Protein AF-A0A7V5V3K7-F1 (afdb_monomer_lite)

pLDDT: mean 80.62, std 18.33, range [33.09, 97.81]

Radius of gyration: 23.43 Å; chains: 1; bounding box: 55×54×65 Å

Sequence (245 aa):
MSNSDSSAPAIRGFQYDSGASGNLKNSVNLFRGDVNFNQKLISLTARPGKQELDINISILYQSNVHDQTQRWNRDAATGILGLGWSLPLESIGLDETGALSSATKSYYYTSNGSKNPLIRELGDNPFRFSMETTYTPVSGTAIGTEIQNQFALNGILIDENAIATAQGANTWKITDSKYLQLFTIKLSDSQLQVIDGGESYQLQNYQFWKILYYQEFERWLIVKESGVSYSFGGYNANTNKNKNG

Foldseek 3Di:
DDDPPPPDDDDDPPPPDPPDPPPQVVQADPVPRKGKDKAWDDWDDDDPPDLDDTDTWIKIFIRPQVVVVPDDCVRPNADPVGGRIDGQDWAKDWDPPDDPDPVPTWIWTGGPNDTWTKDWDPDFAAWQDKDAPVQPADAPFFSADVVQVVCVVSVHHADSRFGWHDPDVQKIWTQGLVVRFIWIWGDDPRITIIGGDAIWIATPVGFPWTWGQNPVFRKIWIQHPSRDIDIHGGDHPVPPPPPDD

Secondary structure (DSSP, 8-state):
-------PPP-------TT-TT-GGGGB-TTT--BEEEEEEEEEPPPTTS----EEEEEEEES--HHHHTS-TTTSPPPTT-TTEE----EEEEE-SS---TTT-EEEEEETTEEEEEEEP-SPPPEEEEE-GGGPPPTTSB-HHHHHHHHHHTT----TTPEEEEEETTEEEEEETTTTEEEEEEEETTEEEEEE-SEEEEETT--S-EEEEEGGGTEEEEE-TTS-EEEEE---TTTTTT---

Structure (mmCIF, N/CA/C/O backbone):
data_AF-A0A7V5V3K7-F1
#
_entry.id   AF-A0A7V5V3K7-F1
#
loop_
_atom_site.group_PDB
_atom_site.id
_atom_site.type_symbol
_atom_site.label_atom_id
_atom_site.label_alt_id
_atom_site.label_comp_id
_atom_site.label_asym_id
_atom_site.label_entity_id
_atom_site.label_seq_id
_atom_site.pdbx_PDB_ins_code
_atom_site.Cartn_x
_atom_site.Cartn_y
_atom_site.Cartn_z
_atom_site.occupancy
_atom_site.B_iso_or_equiv
_atom_site.auth_seq_id
_atom_site.auth_comp_id
_atom_site.auth_asym_id
_atom_site.auth_atom_id
_atom_site.pdbx_PDB_model_num
ATOM 1 N N . MET A 1 1 ? 11.898 35.435 -37.521 1.00 37.03 1 MET A N 1
ATOM 2 C CA . MET A 1 1 ? 12.697 34.334 -38.105 1.00 37.03 1 MET A CA 1
ATOM 3 C C . MET A 1 1 ? 12.471 33.104 -37.243 1.00 37.03 1 MET A C 1
ATOM 5 O O . MET A 1 1 ? 12.406 33.245 -36.031 1.00 37.03 1 MET A O 1
ATOM 9 N N . SER A 1 2 ? 12.166 31.978 -37.884 1.00 33.41 2 SER A N 1
ATOM 10 C CA . SER A 1 2 ? 11.446 30.817 -37.347 1.00 33.41 2 SER A CA 1
ATOM 11 C C . SER A 1 2 ? 12.187 30.050 -36.251 1.00 33.41 2 SER A C 1
ATOM 13 O O . SER A 1 2 ? 13.328 29.644 -36.452 1.00 33.41 2 SER A O 1
ATOM 15 N N . ASN A 1 3 ? 11.485 29.778 -35.150 1.00 33.09 3 ASN A N 1
ATOM 16 C CA . ASN A 1 3 ? 11.872 28.796 -34.144 1.00 33.09 3 ASN A CA 1
ATOM 17 C C . ASN A 1 3 ? 11.461 27.408 -34.665 1.00 33.09 3 ASN A C 1
ATOM 19 O O . ASN A 1 3 ? 10.272 27.137 -34.825 1.00 33.09 3 ASN A O 1
ATOM 23 N N . SER A 1 4 ? 12.423 26.563 -35.031 1.00 35.69 4 SER A N 1
ATOM 24 C CA . SER A 1 4 ? 12.154 25.181 -35.431 1.00 35.69 4 SER A CA 1
ATOM 25 C C . SER A 1 4 ? 12.113 24.301 -34.184 1.00 35.69 4 SER A C 1
ATOM 27 O O . SER A 1 4 ? 13.135 23.744 -33.781 1.00 35.69 4 SER A O 1
ATOM 29 N N . ASP A 1 5 ? 10.930 24.182 -33.580 1.00 38.69 5 ASP A N 1
ATOM 30 C CA . ASP A 1 5 ? 10.642 23.166 -32.567 1.00 38.69 5 ASP A CA 1
ATOM 31 C C . ASP A 1 5 ? 10.752 21.773 -33.202 1.00 38.69 5 ASP A C 1
ATOM 33 O O . ASP A 1 5 ? 9.807 21.225 -33.773 1.00 38.69 5 ASP A O 1
ATOM 37 N N . SER A 1 6 ? 11.942 21.183 -33.097 1.00 37.94 6 SER A N 1
ATOM 38 C CA . SER A 1 6 ? 12.195 19.764 -33.343 1.00 37.94 6 SER A CA 1
ATOM 39 C C . SER A 1 6 ? 11.569 18.944 -32.206 1.00 37.94 6 SER A C 1
ATOM 41 O O . SER A 1 6 ? 12.261 18.370 -31.361 1.00 37.94 6 SER A O 1
ATOM 43 N N . SER A 1 7 ? 10.238 18.887 -32.170 1.00 39.22 7 SER A N 1
ATOM 44 C CA . SER A 1 7 ? 9.521 17.929 -31.333 1.00 39.22 7 SER A CA 1
ATOM 45 C C . SER A 1 7 ? 9.693 16.536 -31.940 1.00 39.22 7 SER A C 1
ATOM 47 O O . SER A 1 7 ? 9.023 16.132 -32.889 1.00 39.22 7 SER A O 1
ATOM 49 N N . ALA A 1 8 ? 10.660 15.792 -31.404 1.00 41.72 8 ALA A N 1
ATOM 50 C CA . ALA A 1 8 ? 10.728 14.352 -31.594 1.00 41.72 8 ALA A CA 1
ATOM 51 C C . ALA A 1 8 ? 9.338 13.756 -31.291 1.00 41.72 8 ALA A C 1
ATOM 53 O O . ALA A 1 8 ? 8.818 14.007 -30.201 1.00 41.72 8 ALA A O 1
ATOM 54 N N . PRO A 1 9 ? 8.720 12.986 -32.206 1.00 37.00 9 PRO A N 1
ATOM 55 C CA . PRO A 1 9 ? 7.427 12.378 -31.932 1.00 37.00 9 PRO A CA 1
ATOM 56 C C . PRO A 1 9 ? 7.528 11.496 -30.685 1.00 37.00 9 PRO A C 1
ATOM 58 O O . PRO A 1 9 ? 8.428 10.660 -30.589 1.00 37.00 9 PRO A O 1
ATOM 61 N N . ALA A 1 10 ? 6.611 11.678 -29.734 1.00 47.78 10 ALA A N 1
ATOM 62 C CA . ALA A 1 10 ? 6.523 10.814 -28.564 1.00 47.78 10 ALA A CA 1
ATOM 63 C C . ALA A 1 10 ? 6.290 9.362 -29.012 1.00 47.78 10 ALA A C 1
ATOM 65 O O . ALA A 1 10 ? 5.390 9.091 -29.814 1.00 47.78 10 ALA A O 1
ATOM 66 N N . ILE A 1 11 ? 7.094 8.429 -28.495 1.00 46.53 11 ILE A N 1
ATOM 67 C CA . ILE A 1 11 ? 6.921 6.994 -28.739 1.00 46.53 11 ILE A CA 1
ATOM 68 C C . ILE A 1 11 ? 5.578 6.585 -28.121 1.00 46.53 11 ILE A C 1
ATOM 70 O O . ILE A 1 11 ? 5.433 6.520 -26.903 1.00 46.53 11 ILE A O 1
ATOM 74 N N . ARG A 1 12 ? 4.564 6.353 -28.961 1.00 41.50 12 ARG A N 1
ATOM 75 C CA . ARG A 1 12 ? 3.235 5.920 -28.513 1.00 41.50 12 ARG A CA 1
ATOM 76 C C . ARG A 1 12 ? 3.275 4.423 -28.206 1.00 41.50 12 ARG A C 1
ATOM 78 O O . ARG A 1 12 ? 3.300 3.607 -29.117 1.00 41.50 12 ARG A O 1
ATOM 85 N N . GLY A 1 13 ? 3.237 4.063 -26.925 1.00 40.72 13 GLY A N 1
ATOM 86 C CA . GLY A 1 13 ? 3.275 2.673 -26.445 1.00 40.72 13 GLY A CA 1
ATOM 87 C C . GLY A 1 13 ? 2.019 1.821 -26.707 1.00 40.72 13 GLY A C 1
ATOM 88 O O . GLY A 1 13 ? 1.910 0.747 -26.130 1.00 40.72 13 GLY A O 1
ATOM 89 N N . PHE A 1 14 ? 1.071 2.261 -27.543 1.00 40.12 14 PHE A N 1
ATOM 90 C CA . PHE A 1 14 ? -0.259 1.640 -27.690 1.00 40.12 14 PHE A CA 1
ATOM 91 C C . PHE A 1 14 ? -0.452 0.766 -28.943 1.00 40.12 14 PHE A C 1
ATOM 93 O O . PHE A 1 14 ? -1.584 0.469 -29.305 1.00 40.12 14 PHE A O 1
ATOM 100 N N . GLN A 1 15 ? 0.617 0.315 -29.604 1.00 41.12 15 GLN A N 1
ATOM 101 C CA . GLN A 1 15 ? 0.501 -0.572 -30.775 1.00 41.12 15 GLN A CA 1
ATOM 102 C C . GLN A 1 15 ? 1.015 -1.999 -30.522 1.00 41.12 15 GLN A C 1
ATOM 104 O O . GLN A 1 15 ? 1.426 -2.694 -31.448 1.00 41.12 15 GLN A O 1
ATOM 109 N N . TYR A 1 16 ? 0.997 -2.450 -29.267 1.00 49.28 16 TYR A N 1
ATOM 110 C CA . TYR A 1 16 ? 1.355 -3.821 -28.905 1.00 49.28 16 TYR A CA 1
ATOM 111 C C . TYR A 1 16 ? 0.084 -4.665 -28.795 1.00 49.28 16 TYR A C 1
ATOM 113 O O . TYR A 1 16 ? -0.410 -4.939 -27.704 1.00 49.28 16 TYR A O 1
ATOM 121 N N . ASP A 1 17 ? -0.474 -5.030 -29.949 1.00 39.44 17 ASP A N 1
ATOM 122 C CA . ASP A 1 17 ? -1.528 -6.037 -30.019 1.00 39.44 17 ASP A CA 1
ATOM 123 C C . ASP A 1 17 ? -0.977 -7.389 -29.533 1.00 39.44 17 ASP A C 1
ATOM 125 O O . ASP A 1 17 ? 0.072 -7.868 -29.976 1.00 39.44 17 ASP A O 1
ATOM 129 N N . SER A 1 18 ? -1.703 -7.987 -28.593 1.00 43.91 18 SER A N 1
ATOM 130 C CA . SER A 1 18 ? -1.401 -9.227 -27.870 1.00 43.91 18 SER A CA 1
ATOM 131 C C . SER A 1 18 ? -1.241 -10.485 -28.744 1.00 43.91 18 SER A C 1
ATOM 133 O O . SER A 1 18 ? -0.904 -11.545 -28.218 1.00 43.91 18 SER A O 1
ATOM 135 N N . GLY A 1 19 ? -1.443 -10.381 -30.063 1.00 43.91 19 GLY A N 1
ATOM 136 C CA . GLY A 1 19 ? -1.327 -11.484 -31.024 1.00 43.91 19 GLY A CA 1
ATOM 137 C C . GLY A 1 19 ? -0.009 -11.580 -31.807 1.00 43.91 19 GLY A C 1
ATOM 138 O O . GLY A 1 19 ? 0.176 -12.534 -32.558 1.00 43.91 19 GLY A O 1
ATOM 139 N N . ALA A 1 20 ? 0.923 -10.630 -31.679 1.00 43.91 20 ALA A N 1
ATOM 140 C CA . ALA A 1 20 ? 2.092 -10.558 -32.565 1.00 43.91 20 ALA A CA 1
ATOM 141 C C . ALA A 1 20 ? 3.352 -11.240 -31.998 1.00 43.91 20 ALA A C 1
ATOM 143 O O . ALA A 1 20 ? 4.395 -10.606 -31.824 1.00 43.91 20 ALA A O 1
ATOM 144 N N . SER A 1 21 ? 3.306 -12.554 -31.766 1.00 42.91 21 SER A N 1
ATOM 145 C CA . SER A 1 21 ? 4.540 -13.343 -31.674 1.00 42.91 21 SER A CA 1
ATOM 146 C C . SER A 1 21 ? 5.223 -13.361 -33.052 1.00 42.91 21 SER A C 1
ATOM 148 O O . SER A 1 21 ? 4.877 -14.182 -33.898 1.00 42.91 21 SER A O 1
ATOM 150 N N . GLY A 1 22 ? 6.160 -12.437 -33.312 1.00 48.34 22 GLY A N 1
ATOM 151 C CA . GLY A 1 22 ? 7.097 -12.576 -34.439 1.00 48.34 22 GLY A CA 1
ATOM 152 C C . GLY A 1 22 ? 7.411 -11.361 -35.320 1.00 48.34 22 G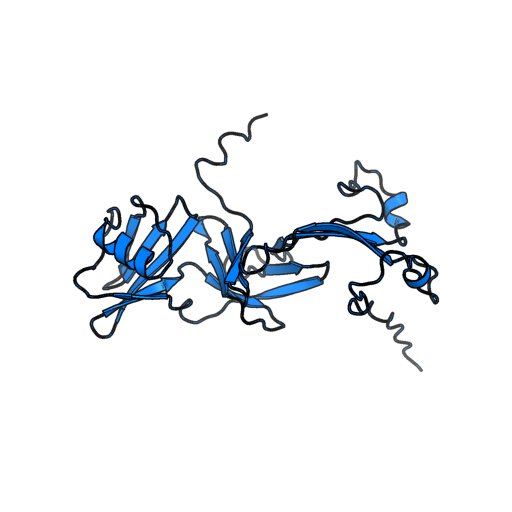LY A C 1
ATOM 153 O O . GLY A 1 22 ? 8.162 -11.527 -36.276 1.00 48.34 22 GLY A O 1
ATOM 154 N N . ASN A 1 23 ? 6.925 -10.146 -35.049 1.00 57.41 23 ASN A N 1
ATOM 155 C CA . ASN A 1 23 ? 7.198 -9.003 -35.941 1.00 57.41 23 ASN A CA 1
ATOM 156 C C . ASN A 1 23 ? 8.285 -8.043 -35.427 1.00 57.41 23 ASN A C 1
ATOM 158 O O . ASN A 1 23 ? 8.028 -6.860 -35.228 1.00 57.41 23 ASN A O 1
ATOM 162 N N . LEU A 1 24 ? 9.536 -8.523 -35.330 1.00 61.31 24 LEU A N 1
ATOM 163 C CA . LEU A 1 24 ? 10.727 -7.667 -35.142 1.00 61.31 24 LEU A CA 1
ATOM 164 C C . LEU A 1 24 ? 10.809 -6.548 -36.202 1.00 61.31 24 LEU A C 1
ATOM 166 O O . LEU A 1 24 ? 11.297 -5.456 -35.929 1.00 61.31 24 LEU A O 1
ATOM 170 N N . LYS A 1 25 ? 10.271 -6.792 -37.405 1.00 59.91 25 LYS A N 1
ATOM 171 C CA . LYS A 1 25 ? 10.184 -5.799 -38.487 1.00 59.91 25 LYS A CA 1
ATOM 172 C C . LYS A 1 25 ? 9.378 -4.551 -38.101 1.00 59.91 25 LYS A C 1
ATOM 174 O O . LYS A 1 25 ? 9.689 -3.472 -38.590 1.00 59.91 25 LYS A O 1
ATOM 179 N N . ASN A 1 26 ? 8.396 -4.681 -37.207 1.00 65.06 26 ASN A N 1
ATOM 180 C CA . ASN A 1 26 ? 7.570 -3.562 -36.739 1.00 65.06 26 ASN A CA 1
ATOM 181 C C . ASN A 1 26 ? 8.201 -2.822 -35.548 1.00 65.06 26 ASN A C 1
ATOM 183 O O . ASN A 1 26 ? 7.703 -1.780 -35.135 1.00 65.06 26 ASN A O 1
ATOM 187 N N . SER A 1 27 ? 9.295 -3.350 -34.998 1.00 67.38 27 SER A N 1
ATOM 188 C CA . SER A 1 27 ? 10.029 -2.763 -33.875 1.00 67.38 27 SER A CA 1
ATOM 189 C C . SER A 1 27 ? 11.064 -1.729 -34.309 1.00 67.38 27 SER A C 1
ATOM 191 O O . SER A 1 27 ? 11.753 -1.175 -33.459 1.00 67.38 27 SER A O 1
ATOM 193 N N . VAL A 1 28 ? 11.197 -1.460 -35.610 1.00 71.31 28 VAL A N 1
ATOM 194 C CA . VAL A 1 28 ? 12.159 -0.495 -36.149 1.00 71.31 28 VAL A CA 1
ATOM 195 C C . VAL A 1 28 ? 11.473 0.841 -36.409 1.00 71.31 28 VAL A C 1
ATOM 197 O O . VAL A 1 28 ? 10.499 0.930 -37.156 1.00 71.31 28 VAL A O 1
ATOM 200 N N . ASN A 1 29 ? 12.013 1.909 -35.832 1.00 73.50 29 ASN A N 1
ATOM 201 C CA . ASN A 1 29 ? 11.633 3.266 -36.183 1.00 73.50 29 ASN A CA 1
ATOM 202 C C . ASN A 1 29 ? 12.220 3.615 -37.560 1.00 73.50 29 ASN A C 1
ATOM 204 O O . ASN A 1 29 ? 13.424 3.816 -37.693 1.00 73.50 29 ASN A O 1
ATOM 208 N N . LEU A 1 30 ? 11.366 3.739 -38.577 1.00 74.88 30 LEU A N 1
ATOM 209 C CA . LEU A 1 30 ? 11.788 3.992 -39.961 1.00 74.88 30 LEU A CA 1
ATOM 210 C C . LEU A 1 30 ? 12.419 5.376 -40.192 1.00 74.88 30 LEU A C 1
ATOM 212 O O . LEU A 1 30 ? 13.052 5.586 -41.222 1.00 74.88 30 LEU A O 1
ATOM 216 N N . PHE A 1 31 ? 12.275 6.312 -39.252 1.00 74.81 31 PHE A N 1
ATOM 217 C CA . PHE A 1 31 ? 12.871 7.648 -39.352 1.00 74.81 31 PHE A CA 1
ATOM 218 C C . PHE A 1 31 ? 14.254 7.735 -38.709 1.00 74.81 31 PHE A C 1
ATOM 220 O O . PHE A 1 31 ? 15.067 8.556 -39.121 1.00 74.81 31 PHE A O 1
ATOM 227 N N . ARG A 1 32 ? 14.512 6.926 -37.676 1.00 75.25 32 ARG A N 1
ATOM 228 C CA . ARG A 1 32 ? 15.759 6.981 -36.891 1.00 75.25 32 ARG A CA 1
ATOM 229 C C . ARG A 1 32 ? 16.629 5.739 -37.034 1.00 75.25 32 ARG A C 1
ATOM 231 O O . ARG A 1 32 ? 17.779 5.764 -36.627 1.00 75.25 32 ARG A O 1
ATOM 238 N N . GLY A 1 33 ? 16.092 4.660 -37.600 1.00 78.31 33 GLY A N 1
ATOM 239 C CA . GLY A 1 33 ? 16.760 3.360 -37.667 1.00 78.31 33 GLY A CA 1
ATOM 240 C C . GLY A 1 33 ? 16.835 2.631 -36.321 1.00 78.31 33 GLY A C 1
ATOM 241 O O . GLY A 1 33 ? 17.366 1.526 -36.268 1.00 78.31 33 GLY A O 1
ATOM 242 N N . ASP A 1 34 ? 16.292 3.212 -35.247 1.00 83.19 34 ASP A N 1
ATOM 243 C CA . ASP A 1 34 ? 16.355 2.633 -33.908 1.00 83.19 34 ASP A CA 1
ATOM 244 C C . ASP A 1 34 ? 15.347 1.495 -33.721 1.00 83.19 34 ASP A C 1
ATOM 246 O O . ASP A 1 34 ? 14.176 1.609 -34.092 1.00 83.19 34 ASP A O 1
ATOM 250 N N . VAL A 1 35 ? 15.779 0.421 -33.064 1.00 82.50 35 VAL A N 1
ATOM 251 C CA . VAL A 1 35 ? 14.948 -0.714 -32.662 1.00 82.50 35 VAL A CA 1
ATOM 252 C C . VAL A 1 35 ? 14.415 -0.493 -31.246 1.00 82.50 35 VAL A C 1
ATOM 254 O O . VAL A 1 35 ? 15.181 -0.248 -30.317 1.00 82.50 35 VAL A O 1
ATOM 257 N N . ASN A 1 36 ? 13.101 -0.634 -31.077 1.00 82.25 36 ASN A N 1
ATOM 258 C CA . ASN A 1 36 ? 12.406 -0.695 -29.794 1.00 82.25 36 ASN A CA 1
ATOM 259 C C . ASN A 1 36 ? 11.581 -1.985 -29.751 1.00 82.25 36 ASN A C 1
ATOM 261 O O . ASN A 1 36 ? 10.587 -2.115 -30.468 1.00 82.25 36 ASN A O 1
ATOM 265 N N . PHE A 1 37 ? 11.999 -2.950 -28.937 1.00 81.94 37 PHE A N 1
ATOM 266 C CA . PHE A 1 37 ? 11.429 -4.295 -28.943 1.00 81.94 37 PHE A CA 1
ATOM 267 C C . PHE A 1 37 ? 11.020 -4.735 -27.540 1.00 81.94 37 PHE A C 1
ATOM 269 O O . PHE A 1 37 ? 11.833 -4.740 -26.624 1.00 81.94 37 PHE A O 1
ATOM 276 N N . ASN A 1 38 ? 9.756 -5.120 -27.373 1.00 81.69 38 ASN A N 1
ATOM 277 C CA . ASN A 1 38 ? 9.239 -5.662 -26.122 1.00 81.69 38 ASN A CA 1
ATOM 278 C C . ASN A 1 38 ? 9.146 -7.190 -26.229 1.00 81.69 38 ASN A C 1
ATOM 280 O O . ASN A 1 38 ? 8.408 -7.709 -27.067 1.00 81.69 38 ASN A O 1
ATOM 284 N N . GLN A 1 39 ? 9.878 -7.901 -25.375 1.00 83.06 39 GLN A N 1
ATOM 285 C CA . GLN A 1 39 ? 9.842 -9.354 -25.276 1.00 83.06 39 GLN A CA 1
ATOM 286 C C . GLN A 1 39 ? 9.099 -9.762 -24.007 1.00 83.06 39 GLN A C 1
ATOM 288 O O . GLN A 1 39 ? 9.596 -9.591 -22.893 1.00 83.06 39 GLN A O 1
ATOM 293 N N . LYS A 1 40 ? 7.934 -10.390 -24.171 1.00 80.25 40 LYS A N 1
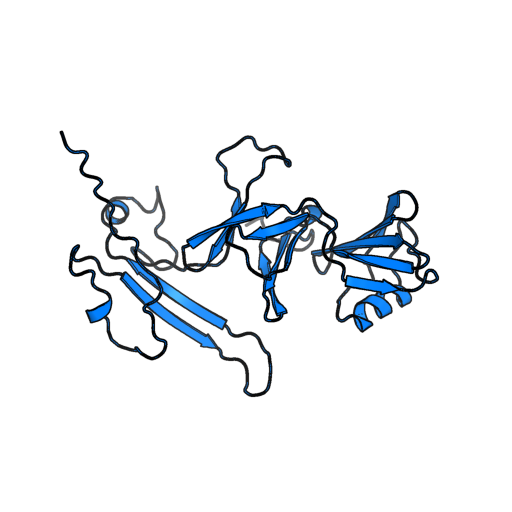ATOM 294 C CA . LYS A 1 40 ? 7.247 -11.059 -23.064 1.00 80.25 40 LYS A CA 1
ATOM 295 C C . LYS A 1 40 ? 8.061 -12.282 -22.637 1.00 80.25 40 LYS A C 1
ATOM 297 O O . LYS A 1 40 ? 8.375 -13.128 -23.474 1.00 80.25 40 LYS A O 1
ATOM 302 N N . LEU A 1 41 ? 8.414 -12.366 -21.358 1.00 82.44 41 LEU A N 1
ATOM 303 C CA . LEU A 1 41 ? 9.122 -13.510 -20.781 1.00 82.44 41 LEU A CA 1
ATOM 304 C C . LEU A 1 41 ? 8.146 -14.533 -20.210 1.00 82.44 41 LEU A C 1
ATOM 306 O O . LEU A 1 41 ? 8.268 -15.723 -20.476 1.00 82.44 41 LEU A O 1
ATOM 310 N N . ILE A 1 42 ? 7.177 -14.064 -19.423 1.00 80.81 42 ILE A N 1
ATOM 311 C CA . ILE A 1 42 ? 6.210 -14.918 -18.733 1.00 80.81 42 ILE A CA 1
ATOM 312 C C . ILE A 1 42 ? 4.818 -14.297 -18.834 1.00 80.81 42 ILE A C 1
ATOM 314 O O . ILE A 1 42 ? 4.639 -13.089 -18.670 1.00 80.81 42 ILE A O 1
ATOM 318 N N . SER A 1 43 ? 3.837 -15.162 -19.093 1.00 75.31 43 SER A N 1
ATOM 319 C CA . SER A 1 43 ? 2.407 -14.888 -18.989 1.00 75.31 43 SER A CA 1
ATOM 320 C C . SER A 1 43 ? 1.786 -15.990 -18.150 1.00 75.31 43 SER A C 1
ATOM 322 O O . SER A 1 43 ? 1.620 -17.106 -18.638 1.00 75.31 43 SER A O 1
ATOM 324 N N . LEU A 1 44 ? 1.455 -15.698 -16.900 1.00 75.12 44 LEU A N 1
ATOM 325 C CA . LEU A 1 44 ? 0.644 -16.595 -16.088 1.00 75.12 44 LEU A CA 1
ATOM 326 C C . LEU A 1 44 ? -0.740 -15.978 -16.008 1.00 75.12 44 LEU A C 1
ATOM 328 O O . LEU A 1 44 ? -0.931 -14.977 -15.323 1.00 75.12 44 LEU A O 1
ATOM 332 N N . THR A 1 45 ? -1.663 -16.548 -16.774 1.00 67.00 45 THR A N 1
ATOM 333 C CA . THR A 1 45 ? -3.073 -16.173 -16.719 1.00 67.00 45 THR A CA 1
ATOM 334 C C . THR A 1 45 ? -3.732 -16.910 -15.561 1.00 67.00 45 THR A C 1
ATOM 336 O O . THR A 1 45 ? -3.462 -18.096 -15.338 1.00 67.00 45 THR A O 1
ATOM 339 N N . ALA A 1 46 ? -4.595 -16.208 -14.837 1.00 64.94 46 ALA A N 1
ATOM 340 C CA . ALA A 1 46 ? -5.450 -16.762 -13.807 1.00 64.94 46 ALA A CA 1
ATOM 341 C C . ALA A 1 46 ? -6.196 -18.004 -14.316 1.00 64.94 46 ALA A C 1
ATOM 343 O O . ALA A 1 46 ? -6.552 -18.121 -15.496 1.00 64.94 46 ALA A O 1
ATOM 344 N N . ARG A 1 47 ? -6.456 -18.957 -13.414 1.00 67.00 47 ARG A N 1
ATOM 345 C CA . ARG A 1 47 ? -7.245 -20.138 -13.775 1.00 67.00 47 ARG A CA 1
ATOM 346 C C . ARG A 1 47 ? -8.649 -19.715 -14.229 1.00 67.00 47 ARG A C 1
ATOM 348 O O . ARG A 1 47 ? -9.277 -18.910 -13.540 1.00 67.00 47 ARG A O 1
ATOM 355 N N . PRO A 1 48 ? -9.179 -20.284 -15.330 1.00 56.53 48 PRO A N 1
ATOM 356 C CA . PRO A 1 48 ? -10.527 -19.976 -15.794 1.00 56.53 48 PRO A CA 1
ATOM 357 C C . PRO A 1 48 ? -11.557 -20.127 -14.667 1.00 56.53 48 PRO A C 1
ATOM 359 O O . PRO A 1 48 ? -11.585 -21.146 -13.977 1.00 56.53 48 PRO A O 1
ATOM 362 N N . GLY A 1 49 ? -12.388 -19.101 -14.471 1.00 57.72 49 GLY A N 1
ATOM 363 C CA . GLY A 1 49 ? -13.411 -19.069 -13.419 1.00 57.72 49 GLY A CA 1
ATOM 364 C C . GLY A 1 49 ? -12.933 -18.574 -12.049 1.00 57.72 49 GLY A C 1
ATOM 365 O O . GLY A 1 49 ? -13.737 -18.539 -11.120 1.00 57.72 49 GLY A O 1
ATOM 366 N N . LYS A 1 50 ? -11.667 -18.162 -11.905 1.00 54.19 50 LYS A N 1
ATOM 367 C CA . LYS A 1 50 ? -11.161 -17.513 -10.691 1.00 54.19 50 LYS A CA 1
ATOM 368 C C . LYS A 1 50 ? -10.569 -16.142 -11.013 1.00 54.19 50 LYS A C 1
ATOM 370 O O . LYS A 1 50 ? -9.745 -16.019 -11.912 1.00 54.19 50 LYS A O 1
ATOM 375 N N . GLN A 1 51 ? -10.964 -15.123 -10.251 1.00 52.62 51 GLN A N 1
ATOM 376 C CA . GLN A 1 51 ? -10.338 -13.795 -10.265 1.00 52.62 51 GLN A CA 1
ATOM 377 C C . GLN A 1 51 ? -9.001 -13.860 -9.496 1.00 52.62 51 GLN A C 1
ATOM 379 O O . GLN A 1 51 ? -8.877 -13.341 -8.391 1.00 52.62 51 GLN A O 1
ATOM 384 N N . GLU A 1 52 ? -8.034 -14.615 -10.026 1.00 60.88 52 GLU A N 1
ATOM 385 C CA . GLU A 1 52 ? -6.673 -14.747 -9.477 1.00 60.88 52 GLU A CA 1
ATOM 386 C C . GLU A 1 52 ? -5.712 -13.721 -10.126 1.00 60.88 52 GLU A C 1
ATOM 388 O O . GLU A 1 52 ? -6.084 -12.972 -11.028 1.00 60.88 52 GLU A O 1
ATOM 393 N N . LEU A 1 53 ? -4.471 -13.657 -9.633 1.00 62.41 53 LEU A N 1
ATOM 394 C CA . LEU A 1 53 ? -3.444 -12.722 -10.099 1.00 62.41 53 LEU A CA 1
ATOM 395 C C . LEU A 1 53 ? -2.904 -13.111 -11.486 1.00 62.41 53 LEU A C 1
ATOM 397 O O . LEU A 1 53 ? -2.241 -14.140 -11.623 1.00 62.41 53 LEU A O 1
ATOM 401 N N . ASP A 1 54 ? -3.094 -12.236 -12.474 1.00 67.25 54 ASP A N 1
ATOM 402 C CA . ASP A 1 54 ? -2.389 -12.308 -13.754 1.00 67.25 54 ASP A CA 1
ATOM 403 C C . ASP A 1 54 ? -0.964 -11.755 -13.607 1.00 67.25 54 ASP A C 1
ATOM 405 O O . ASP A 1 54 ? -0.763 -10.582 -13.276 1.00 67.25 54 ASP A O 1
ATOM 409 N N . ILE A 1 55 ? 0.044 -12.583 -13.889 1.00 69.44 55 ILE A N 1
ATOM 410 C CA . ILE A 1 55 ? 1.453 -12.169 -13.858 1.00 69.44 55 ILE A CA 1
ATOM 411 C C . ILE A 1 55 ? 1.965 -12.037 -15.288 1.00 69.44 55 ILE A C 1
ATOM 413 O O . ILE A 1 55 ? 2.020 -13.011 -16.042 1.00 69.44 55 ILE A O 1
ATOM 417 N N . ASN A 1 56 ? 2.402 -10.829 -15.642 1.00 73.06 56 ASN A N 1
ATOM 418 C CA . ASN A 1 56 ? 3.039 -10.537 -16.919 1.00 73.06 56 ASN A CA 1
ATOM 419 C C . ASN A 1 56 ? 4.423 -9.942 -16.668 1.00 73.06 56 ASN A C 1
ATOM 421 O O . ASN A 1 56 ? 4.542 -8.847 -16.125 1.00 73.06 56 ASN A O 1
ATOM 425 N N . ILE A 1 57 ? 5.467 -10.656 -17.085 1.00 77.62 57 ILE A N 1
ATOM 426 C CA . ILE A 1 57 ? 6.845 -10.161 -17.042 1.00 77.62 57 ILE A CA 1
ATOM 427 C C . ILE A 1 57 ? 7.303 -9.979 -18.478 1.00 77.62 57 ILE A C 1
ATOM 429 O O . ILE A 1 57 ? 7.250 -10.922 -19.269 1.00 77.62 57 ILE A O 1
ATOM 433 N N . SER A 1 58 ? 7.761 -8.776 -18.805 1.00 82.31 58 SER A N 1
ATOM 434 C CA . SER A 1 58 ? 8.306 -8.452 -20.120 1.00 82.31 58 SER A CA 1
ATOM 435 C C . SER A 1 58 ? 9.567 -7.614 -19.975 1.00 82.31 58 SER A C 1
ATOM 437 O O . SER A 1 58 ? 9.752 -6.937 -18.965 1.00 82.31 58 SER A O 1
ATOM 439 N N . ILE A 1 59 ? 10.430 -7.675 -20.978 1.00 85.56 59 ILE A N 1
ATOM 440 C CA . ILE A 1 59 ? 11.681 -6.926 -21.045 1.00 85.56 59 ILE A CA 1
ATOM 441 C C . ILE A 1 59 ? 11.671 -6.053 -22.290 1.00 85.56 59 ILE A C 1
ATOM 443 O O . ILE A 1 59 ? 11.130 -6.438 -23.324 1.00 85.56 59 ILE A O 1
ATOM 447 N N . LEU A 1 60 ? 12.265 -4.872 -22.191 1.00 84.94 60 LEU A N 1
ATOM 448 C CA . LEU A 1 60 ? 12.292 -3.893 -23.267 1.00 84.94 60 LEU A CA 1
ATOM 449 C C . LEU A 1 60 ? 13.725 -3.701 -23.755 1.00 84.94 60 LEU A C 1
ATOM 451 O O . LEU A 1 60 ? 14.595 -3.324 -22.972 1.00 84.94 60 LEU A O 1
ATOM 455 N N . TYR A 1 61 ? 13.940 -3.925 -25.046 1.00 87.19 61 TYR A N 1
ATOM 456 C CA . TYR A 1 61 ? 15.158 -3.581 -25.762 1.00 87.19 61 TYR A CA 1
ATOM 457 C C . TYR A 1 61 ? 15.027 -2.223 -26.449 1.00 87.19 61 TYR A C 1
ATOM 459 O O . TYR A 1 61 ? 14.025 -1.954 -27.118 1.00 87.19 61 TYR A O 1
ATOM 467 N N . GLN A 1 62 ? 16.069 -1.406 -26.338 1.00 87.00 62 GLN A N 1
ATOM 468 C CA . GLN A 1 62 ? 16.256 -0.170 -27.090 1.00 87.00 62 GLN A CA 1
ATOM 469 C C . GLN A 1 62 ? 17.650 -0.191 -27.719 1.00 87.00 62 GLN A C 1
ATOM 471 O O . GLN A 1 62 ? 18.625 -0.492 -27.034 1.00 87.00 62 GLN A O 1
ATOM 476 N N . SER A 1 63 ? 17.766 0.125 -29.011 1.00 87.12 63 SER A N 1
ATOM 477 C CA . SER A 1 63 ? 19.065 0.117 -29.707 1.00 87.12 63 SER A CA 1
ATOM 478 C C . SER A 1 63 ? 19.874 1.400 -29.533 1.00 87.12 63 SER A C 1
ATOM 480 O O . SER A 1 63 ? 21.067 1.405 -29.829 1.00 87.12 63 SER A O 1
ATOM 482 N N . ASN A 1 64 ? 19.254 2.493 -29.081 1.00 86.38 64 ASN A N 1
ATOM 483 C CA . ASN A 1 64 ? 19.942 3.767 -28.883 1.00 86.38 64 ASN A CA 1
ATOM 484 C C . ASN A 1 64 ? 20.749 3.752 -27.571 1.00 86.38 64 ASN A C 1
ATOM 486 O O . ASN A 1 64 ? 20.383 4.371 -26.575 1.00 86.38 64 ASN A O 1
ATOM 490 N N . VAL A 1 65 ? 21.829 2.971 -27.574 1.00 85.88 65 VAL A N 1
ATOM 491 C CA . VAL A 1 65 ? 22.655 2.652 -26.397 1.00 85.88 65 VAL A CA 1
ATOM 492 C C . VAL A 1 65 ? 24.085 3.153 -26.543 1.00 85.88 65 VAL A C 1
ATOM 494 O O . VAL A 1 65 ? 24.955 2.741 -25.783 1.00 85.88 65 VAL A O 1
ATOM 497 N N . HIS A 1 66 ? 24.355 4.024 -27.519 1.00 86.19 66 HIS A N 1
ATOM 498 C CA . HIS A 1 66 ? 25.706 4.493 -27.827 1.00 86.19 66 HIS A CA 1
ATOM 499 C C . HIS A 1 66 ? 26.432 5.016 -26.579 1.00 86.19 66 HIS A C 1
ATOM 501 O O . HIS A 1 66 ? 27.503 4.521 -26.234 1.00 86.19 66 HIS A O 1
ATOM 507 N N . ASP A 1 67 ? 25.794 5.906 -25.822 1.00 83.38 67 ASP A N 1
ATOM 508 C CA . ASP A 1 67 ? 26.371 6.453 -24.590 1.00 83.38 67 ASP A CA 1
ATOM 509 C C . ASP A 1 67 ? 26.615 5.376 -23.525 1.00 83.38 67 ASP A C 1
ATOM 511 O O . ASP A 1 67 ? 27.567 5.459 -22.753 1.00 83.38 67 ASP A O 1
ATOM 515 N N . GLN A 1 68 ? 25.767 4.346 -23.480 1.00 83.44 68 GLN A N 1
ATOM 516 C CA . GLN A 1 68 ? 25.920 3.229 -22.550 1.00 83.44 68 GLN A CA 1
ATOM 517 C C . GLN A 1 68 ? 27.075 2.305 -22.960 1.00 83.44 68 GLN A C 1
ATOM 519 O O . GLN A 1 68 ? 27.755 1.783 -22.084 1.00 83.44 68 GLN A O 1
ATOM 524 N N . THR A 1 69 ? 27.349 2.142 -24.262 1.00 85.00 69 THR A N 1
ATOM 525 C CA . THR A 1 69 ? 28.491 1.336 -24.747 1.00 85.00 69 THR A CA 1
ATOM 526 C C . THR A 1 69 ? 29.843 1.927 -24.358 1.00 85.00 69 THR A C 1
ATOM 528 O O . THR A 1 69 ? 30.820 1.193 -24.237 1.00 85.00 69 THR A O 1
ATOM 531 N N . GLN A 1 70 ? 29.907 3.247 -24.164 1.00 88.25 70 GLN A N 1
ATOM 532 C CA . GLN A 1 70 ? 31.139 3.958 -23.823 1.00 88.25 70 GLN A CA 1
ATOM 533 C C . GLN A 1 70 ? 31.354 4.108 -22.312 1.00 88.25 70 GLN A C 1
ATOM 535 O O . GLN A 1 70 ? 32.414 4.568 -21.883 1.00 88.25 70 GLN A O 1
ATOM 540 N N . ARG A 1 71 ? 30.373 3.721 -21.487 1.00 84.31 71 ARG A N 1
ATOM 541 C CA . ARG A 1 71 ? 30.478 3.774 -20.026 1.00 84.31 71 ARG A CA 1
ATOM 542 C C . ARG A 1 71 ? 30.968 2.444 -19.479 1.00 84.31 71 ARG A C 1
ATOM 544 O O . ARG A 1 71 ? 30.480 1.378 -19.841 1.00 84.31 71 ARG A O 1
ATOM 551 N N . TRP A 1 72 ? 31.928 2.513 -18.566 1.00 84.94 72 TRP A N 1
ATOM 552 C CA . TRP A 1 72 ? 32.385 1.333 -17.848 1.00 84.94 72 TRP A CA 1
ATOM 553 C C . TRP A 1 72 ? 31.317 0.903 -16.845 1.00 84.94 72 TRP A C 1
ATOM 555 O O . TRP A 1 72 ? 30.783 1.736 -16.115 1.00 84.94 72 TRP A O 1
ATOM 565 N N . ASN A 1 73 ? 31.092 -0.408 -16.717 1.00 80.12 73 ASN A N 1
ATOM 566 C CA . ASN A 1 73 ? 30.188 -0.961 -15.699 1.00 80.12 73 ASN A CA 1
ATOM 567 C C . ASN A 1 73 ? 30.559 -0.540 -14.269 1.00 80.12 73 ASN A C 1
ATOM 569 O O . ASN A 1 73 ? 29.699 -0.524 -13.394 1.00 80.12 73 ASN A O 1
ATOM 573 N N . ARG A 1 74 ? 31.833 -0.196 -14.038 1.00 85.12 74 ARG A N 1
ATOM 574 C CA . ARG A 1 74 ? 32.314 0.360 -12.770 1.00 85.12 74 ARG A CA 1
ATOM 575 C C . ARG A 1 74 ? 31.679 1.715 -12.446 1.00 85.12 74 ARG A C 1
ATOM 577 O O . ARG A 1 74 ? 31.414 1.978 -11.281 1.00 85.12 74 ARG A O 1
ATOM 584 N N . ASP A 1 75 ? 31.453 2.544 -13.459 1.00 84.69 75 ASP A N 1
ATOM 585 C CA . ASP A 1 75 ? 30.977 3.919 -13.294 1.00 84.69 75 ASP A CA 1
ATOM 586 C C . ASP A 1 75 ? 29.446 3.989 -13.437 1.00 84.69 75 ASP A C 1
ATOM 588 O O . ASP A 1 75 ? 28.786 4.771 -12.757 1.00 84.69 75 ASP A O 1
ATOM 592 N N . ALA A 1 76 ? 28.867 3.136 -14.290 1.00 77.94 76 ALA A N 1
ATOM 593 C CA . ALA A 1 76 ? 27.428 2.915 -14.392 1.00 77.94 76 ALA A CA 1
ATOM 594 C C . ALA A 1 76 ? 27.155 1.490 -14.894 1.00 77.94 76 ALA A C 1
ATOM 596 O O . ALA A 1 76 ? 27.307 1.206 -16.081 1.00 77.94 76 ALA A O 1
ATOM 597 N N . ALA A 1 77 ? 26.755 0.587 -13.998 1.00 76.38 77 ALA A N 1
ATOM 598 C CA . ALA A 1 77 ? 26.466 -0.796 -14.364 1.00 76.38 77 ALA A CA 1
ATOM 599 C C . ALA A 1 77 ? 25.316 -0.878 -15.382 1.00 76.38 77 ALA A C 1
ATOM 601 O O . ALA A 1 77 ? 24.250 -0.289 -15.182 1.00 76.38 77 ALA A O 1
ATOM 602 N N . THR A 1 78 ? 25.499 -1.655 -16.454 1.00 75.44 78 THR A N 1
ATOM 603 C CA . THR A 1 78 ? 24.374 -2.096 -17.288 1.00 75.44 78 THR A CA 1
ATOM 604 C C . THR A 1 78 ? 23.415 -2.932 -16.440 1.00 75.44 78 THR A C 1
ATOM 606 O O . THR A 1 78 ? 23.867 -3.709 -15.598 1.00 75.44 78 THR A O 1
ATOM 609 N N . GLY A 1 79 ? 22.103 -2.781 -16.642 1.00 76.50 79 GLY A N 1
ATOM 610 C CA . GLY A 1 79 ? 21.092 -3.488 -15.849 1.00 76.50 79 GLY A CA 1
ATOM 611 C C . GLY A 1 79 ? 21.232 -5.016 -15.893 1.00 76.50 79 GLY A C 1
ATOM 612 O O . GLY A 1 79 ? 21.984 -5.568 -16.692 1.00 76.50 79 GLY A O 1
ATOM 613 N N . ILE A 1 80 ? 20.453 -5.718 -15.065 1.00 81.50 80 ILE A N 1
ATOM 614 C CA . ILE A 1 80 ? 20.524 -7.187 -14.896 1.00 81.50 80 ILE A CA 1
ATOM 615 C C . ILE A 1 80 ? 20.343 -8.007 -16.188 1.00 81.50 80 ILE A C 1
ATOM 617 O O . ILE A 1 80 ? 20.687 -9.183 -16.218 1.00 81.50 80 ILE A O 1
ATOM 621 N N . LEU A 1 81 ? 19.800 -7.402 -17.246 1.00 86.88 81 LEU A N 1
ATOM 622 C CA . LEU A 1 81 ? 19.570 -8.039 -18.546 1.00 86.88 81 LEU A CA 1
ATOM 623 C C . LEU A 1 81 ? 20.648 -7.705 -19.589 1.00 86.88 81 LEU A C 1
ATOM 625 O O . LEU A 1 81 ? 20.591 -8.206 -20.709 1.00 86.88 81 LEU A O 1
ATOM 629 N N . GLY A 1 82 ? 21.624 -6.870 -19.232 1.00 86.38 82 GLY A N 1
ATOM 630 C CA . GLY A 1 82 ? 22.675 -6.405 -20.126 1.00 86.38 82 GLY A CA 1
ATOM 631 C C . GLY A 1 82 ? 22.321 -5.132 -20.895 1.00 86.38 82 GLY A C 1
ATOM 632 O O . GLY A 1 82 ? 21.283 -4.501 -20.700 1.00 86.38 82 GLY A O 1
ATOM 633 N N . LEU A 1 83 ? 23.248 -4.725 -21.756 1.00 88.44 83 LEU A N 1
ATOM 634 C CA . LEU A 1 83 ? 23.183 -3.478 -22.512 1.00 88.44 83 LEU A CA 1
ATOM 635 C C . LEU A 1 83 ? 21.936 -3.409 -23.412 1.00 88.44 83 LEU A C 1
ATOM 637 O O . LEU A 1 83 ? 21.626 -4.356 -24.135 1.00 88.44 83 LEU A O 1
ATOM 641 N N . GLY A 1 84 ? 21.244 -2.269 -23.387 1.00 87.19 84 GLY A N 1
ATOM 642 C CA . GLY A 1 84 ? 20.044 -2.021 -24.188 1.00 87.19 84 GLY A CA 1
ATOM 643 C C . GLY A 1 84 ? 18.786 -2.734 -23.725 1.00 87.19 84 GLY A C 1
ATOM 644 O O . GLY A 1 84 ? 17.708 -2.368 -24.177 1.00 87.19 84 GLY A O 1
ATOM 645 N N . TRP A 1 85 ? 18.891 -3.688 -22.800 1.00 87.62 85 TRP A N 1
ATOM 646 C CA . TRP A 1 85 ? 17.746 -4.349 -22.195 1.00 87.62 85 TRP A CA 1
ATOM 647 C C . TRP A 1 85 ? 17.390 -3.717 -20.855 1.00 87.62 85 TRP A C 1
ATOM 649 O O . TRP A 1 85 ? 18.239 -3.445 -20.008 1.00 87.62 85 TRP A O 1
ATOM 659 N N . SER A 1 86 ? 16.096 -3.535 -20.637 1.00 84.00 86 SER A N 1
ATOM 660 C CA . SER A 1 86 ? 15.537 -3.060 -19.381 1.00 84.00 86 SER A CA 1
ATOM 661 C C . SER A 1 86 ? 14.426 -3.992 -18.915 1.00 84.00 86 SER A C 1
ATOM 663 O O . SER A 1 86 ? 13.650 -4.517 -19.714 1.00 84.00 86 SER A O 1
ATOM 665 N N . LEU A 1 87 ? 14.370 -4.212 -17.602 1.00 83.94 87 LEU A N 1
ATOM 666 C CA . LEU A 1 87 ? 13.236 -4.838 -16.936 1.00 83.94 87 LEU A CA 1
ATOM 667 C C . LEU A 1 87 ? 12.415 -3.700 -16.314 1.00 83.94 87 LEU A C 1
ATOM 669 O O . LEU A 1 87 ? 12.831 -3.182 -15.275 1.00 83.94 87 LEU A O 1
ATOM 673 N N . PRO A 1 88 ? 11.315 -3.250 -16.943 1.00 76.25 88 PRO A N 1
ATOM 674 C CA . PRO A 1 88 ? 10.501 -2.158 -16.424 1.00 76.25 88 PRO A CA 1
ATOM 675 C C . PRO A 1 88 ? 9.702 -2.643 -15.210 1.00 76.25 88 PRO A C 1
ATOM 677 O O . PRO A 1 88 ? 8.521 -2.970 -15.308 1.00 76.25 88 PRO A O 1
ATOM 680 N N . LEU A 1 89 ? 10.371 -2.724 -14.062 1.00 77.69 89 LEU A N 1
ATOM 681 C CA . LEU A 1 89 ? 9.732 -3.035 -12.795 1.00 77.69 89 LEU A CA 1
ATOM 682 C C . LEU A 1 89 ? 8.860 -1.862 -12.364 1.00 77.69 89 LEU A C 1
ATOM 684 O O . LEU A 1 89 ? 9.277 -0.700 -12.417 1.00 77.69 89 LEU A O 1
ATOM 688 N N . GLU A 1 90 ? 7.654 -2.184 -11.907 1.00 86.19 90 GLU A N 1
ATOM 689 C CA . GLU A 1 90 ? 6.834 -1.193 -11.233 1.00 86.19 90 GLU A CA 1
ATOM 690 C C . GLU A 1 90 ? 7.532 -0.761 -9.941 1.00 86.19 90 GLU A C 1
ATOM 692 O O . GLU A 1 90 ? 8.064 -1.588 -9.198 1.00 86.19 90 GLU A O 1
ATOM 697 N N . SER A 1 91 ? 7.571 0.540 -9.686 1.00 90.19 91 SER A N 1
ATOM 698 C CA . SER A 1 91 ? 8.252 1.092 -8.517 1.00 90.19 91 SER A CA 1
ATOM 699 C C . SER A 1 91 ? 7.625 2.406 -8.091 1.00 90.19 91 SER A C 1
ATOM 701 O O . SER A 1 91 ? 6.989 3.094 -8.888 1.00 90.19 91 SER A O 1
ATOM 703 N N . ILE A 1 92 ? 7.835 2.764 -6.829 1.00 93.38 92 ILE A N 1
ATOM 704 C CA . ILE A 1 92 ? 7.551 4.101 -6.324 1.00 93.38 92 ILE A CA 1
ATOM 705 C C . ILE A 1 92 ? 8.886 4.743 -5.980 1.00 93.38 92 ILE A C 1
ATOM 707 O O . ILE A 1 92 ? 9.676 4.170 -5.230 1.00 93.38 92 ILE A O 1
ATOM 711 N N . GLY A 1 93 ? 9.145 5.900 -6.579 1.00 90.94 93 GLY A N 1
ATOM 712 C CA . GLY A 1 93 ? 10.359 6.673 -6.362 1.00 90.94 93 GLY A CA 1
ATOM 713 C C . GLY A 1 93 ? 10.059 7.985 -5.653 1.00 90.94 93 GLY A C 1
ATOM 714 O O . GLY A 1 93 ? 8.993 8.571 -5.840 1.00 90.94 93 GLY A O 1
ATOM 715 N N . LEU A 1 94 ? 11.020 8.442 -4.853 1.00 89.12 94 LEU A N 1
ATOM 716 C CA . LEU A 1 94 ? 11.074 9.813 -4.359 1.00 89.12 94 LEU A CA 1
ATOM 717 C C . LEU A 1 94 ? 11.648 10.703 -5.466 1.00 89.12 94 LEU A C 1
ATOM 719 O O . LEU A 1 94 ? 12.621 10.330 -6.126 1.00 89.12 94 LEU A O 1
ATOM 723 N N . ASP A 1 95 ? 11.038 11.860 -5.678 1.00 83.31 95 ASP A N 1
ATOM 724 C CA . ASP A 1 95 ? 11.628 12.925 -6.475 1.00 83.31 95 ASP A CA 1
ATOM 725 C C . ASP A 1 95 ? 12.569 13.751 -5.589 1.00 83.31 95 ASP A C 1
ATOM 727 O O . ASP A 1 95 ? 12.145 14.379 -4.617 1.00 83.31 95 ASP A O 1
ATOM 731 N N . GLU A 1 96 ? 13.865 13.695 -5.889 1.00 69.62 96 GLU A N 1
ATOM 732 C CA . GLU A 1 96 ? 14.925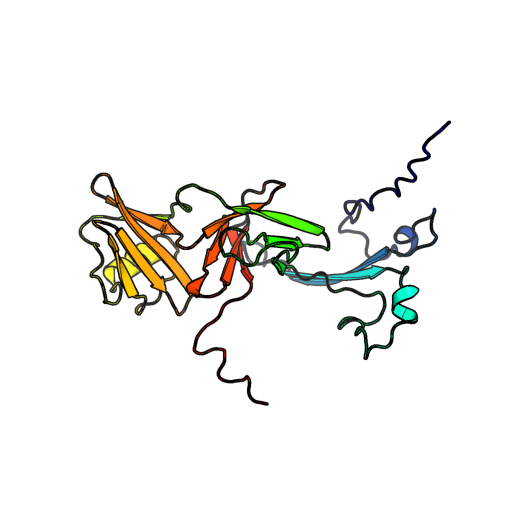 14.319 -5.089 1.00 69.62 96 GLU A CA 1
ATOM 733 C C . GLU A 1 96 ? 15.118 15.809 -5.419 1.00 69.62 96 GLU A C 1
ATOM 735 O O . GLU A 1 96 ? 15.937 16.486 -4.793 1.00 69.62 96 GLU A O 1
ATOM 740 N N . THR A 1 97 ? 14.363 16.363 -6.378 1.00 62.28 97 THR A N 1
ATOM 741 C CA . THR A 1 97 ? 14.442 17.785 -6.734 1.00 62.28 97 THR A CA 1
ATOM 742 C C . THR A 1 97 ? 13.667 18.654 -5.735 1.00 62.28 97 THR A C 1
ATOM 744 O O . THR A 1 97 ? 12.616 19.208 -6.049 1.00 62.28 97 THR A O 1
ATOM 747 N N . GLY A 1 98 ? 14.159 18.774 -4.499 1.00 56.31 98 GLY A N 1
ATOM 748 C CA . GLY A 1 98 ? 13.541 19.622 -3.476 1.00 56.31 98 GLY A CA 1
ATOM 749 C C . GLY A 1 98 ? 14.076 19.405 -2.059 1.00 56.31 98 GLY A C 1
ATOM 750 O O . GLY A 1 98 ? 14.856 18.496 -1.793 1.00 56.31 98 GLY A O 1
ATOM 751 N N . ALA A 1 99 ? 13.658 20.263 -1.123 1.00 49.91 99 ALA A N 1
ATOM 752 C CA . ALA A 1 99 ? 14.001 20.119 0.291 1.00 49.91 99 ALA A CA 1
ATOM 753 C C . ALA A 1 99 ? 13.422 18.808 0.870 1.00 49.91 99 ALA A C 1
ATOM 755 O O . ALA A 1 99 ? 12.264 18.477 0.628 1.00 49.91 99 ALA A O 1
ATOM 756 N N . LEU A 1 100 ? 14.201 18.090 1.686 1.00 56.62 100 LEU A N 1
ATOM 757 C CA . LEU A 1 100 ? 13.869 16.770 2.257 1.00 56.62 100 LEU A CA 1
ATOM 758 C C . LEU A 1 100 ? 12.894 16.811 3.454 1.00 56.62 100 LEU A C 1
ATOM 760 O O . LEU A 1 100 ? 12.884 15.897 4.281 1.00 56.62 100 LEU A O 1
ATOM 764 N N . SER A 1 101 ? 12.082 17.862 3.599 1.00 63.91 101 SER A N 1
ATOM 765 C CA . SER A 1 101 ? 11.075 17.887 4.664 1.00 63.91 101 SER A CA 1
ATOM 766 C C . SER A 1 101 ? 9.938 16.918 4.325 1.00 63.91 101 SER A C 1
ATOM 768 O O . SER A 1 101 ? 9.552 16.797 3.163 1.00 63.91 101 SER A O 1
ATOM 770 N N . SER A 1 102 ? 9.366 16.229 5.317 1.00 59.31 102 SER A N 1
ATOM 771 C CA . SER A 1 102 ? 8.253 15.293 5.083 1.00 59.31 102 SER A CA 1
ATOM 772 C C . SER A 1 102 ? 7.052 15.943 4.380 1.00 59.31 102 SER A C 1
ATOM 774 O O . SER A 1 102 ? 6.328 15.258 3.671 1.00 59.31 102 SER A O 1
ATOM 776 N N . ALA A 1 103 ? 6.871 17.261 4.520 1.00 63.62 103 ALA A N 1
ATOM 777 C CA . ALA A 1 103 ? 5.810 18.023 3.860 1.00 63.62 103 ALA A CA 1
ATOM 778 C C . ALA A 1 103 ? 6.095 18.354 2.380 1.00 63.62 103 ALA A C 1
ATOM 780 O O . ALA A 1 103 ? 5.187 18.771 1.667 1.00 63.62 103 ALA A O 1
ATOM 781 N N . THR A 1 104 ? 7.336 18.190 1.916 1.00 68.81 104 THR A N 1
ATOM 782 C CA . THR A 1 104 ? 7.780 18.545 0.555 1.00 68.81 104 THR A CA 1
ATOM 783 C C . THR A 1 104 ? 8.223 17.335 -0.267 1.00 68.81 104 THR A C 1
ATOM 785 O O . THR A 1 104 ? 8.644 17.499 -1.412 1.00 68.81 104 THR A O 1
ATOM 788 N N . LYS A 1 105 ? 8.117 16.117 0.284 1.00 82.19 105 LYS A N 1
ATOM 789 C CA . LYS A 1 105 ? 8.398 14.883 -0.457 1.00 82.19 105 LYS A CA 1
ATOM 790 C C . LYS A 1 105 ? 7.381 14.715 -1.582 1.00 82.19 105 LYS A C 1
ATOM 792 O O . LYS A 1 105 ? 6.179 14.634 -1.338 1.00 82.19 105 LYS A O 1
ATOM 797 N N . SER A 1 106 ? 7.887 14.636 -2.806 1.00 88.00 106 SER A N 1
ATOM 798 C CA . SER A 1 106 ? 7.096 14.327 -3.993 1.00 88.00 106 SER A CA 1
ATOM 799 C C . SER A 1 106 ? 7.437 12.918 -4.448 1.00 88.00 106 SER A C 1
ATOM 801 O O . SER A 1 106 ? 8.606 12.543 -4.468 1.00 88.00 106 SER A O 1
ATOM 803 N N . TYR A 1 107 ? 6.426 12.128 -4.789 1.00 93.00 107 TYR A N 1
ATOM 804 C CA . TYR A 1 107 ? 6.615 10.742 -5.204 1.00 93.00 107 TYR A CA 1
ATOM 805 C C . TYR A 1 107 ? 6.083 10.532 -6.614 1.00 93.00 107 TYR A C 1
ATOM 807 O O . TYR A 1 107 ? 5.199 11.252 -7.078 1.00 93.00 107 TYR A O 1
ATOM 815 N N . TYR A 1 108 ? 6.594 9.513 -7.291 1.00 93.44 108 TYR A N 1
ATOM 816 C CA . TYR A 1 108 ? 6.069 9.064 -8.573 1.00 93.44 108 TYR A CA 1
ATOM 817 C C . TYR A 1 108 ? 5.960 7.547 -8.600 1.00 93.44 108 TYR A C 1
ATOM 819 O O . TYR A 1 108 ? 6.823 6.830 -8.095 1.00 93.44 108 TYR A O 1
ATOM 827 N N . TYR A 1 109 ? 4.908 7.061 -9.243 1.00 92.75 109 TYR A N 1
ATOM 828 C CA . TYR A 1 109 ? 4.763 5.665 -9.608 1.00 92.75 109 TYR A CA 1
ATOM 829 C C . TYR A 1 109 ? 5.313 5.462 -11.019 1.00 92.75 109 TYR A C 1
ATOM 831 O O . TYR A 1 109 ? 4.939 6.172 -11.954 1.00 92.75 109 TYR A O 1
ATOM 839 N N . THR A 1 110 ? 6.220 4.504 -11.174 1.00 88.56 110 THR A N 1
ATOM 840 C CA . THR A 1 110 ? 6.731 4.077 -12.475 1.00 88.56 110 THR A CA 1
ATOM 841 C C . THR A 1 110 ? 6.062 2.769 -12.848 1.00 88.56 110 THR A C 1
ATOM 843 O O . THR A 1 110 ? 6.143 1.810 -12.087 1.00 88.56 110 THR A O 1
ATOM 846 N N . SER A 1 111 ? 5.449 2.705 -14.026 1.00 82.12 111 SER A N 1
ATOM 847 C CA . SER A 1 111 ? 4.970 1.455 -14.624 1.00 82.12 111 SER A CA 1
ATOM 848 C C . SER A 1 111 ? 5.223 1.491 -16.126 1.00 82.12 111 SER A C 1
ATOM 850 O O . SER A 1 111 ? 5.054 2.529 -16.769 1.00 82.12 111 SER A O 1
ATOM 852 N N . ASN A 1 112 ? 5.704 0.373 -16.680 1.00 71.12 112 ASN A N 1
ATOM 853 C CA . ASN A 1 112 ? 6.051 0.242 -18.101 1.00 71.12 112 ASN A CA 1
ATOM 854 C C . ASN A 1 112 ? 6.956 1.380 -18.626 1.00 71.12 112 ASN A C 1
ATOM 856 O O . ASN A 1 112 ? 6.780 1.873 -19.738 1.00 71.12 112 ASN A O 1
ATOM 860 N N . GLY A 1 113 ? 7.905 1.838 -17.800 1.00 69.88 113 GLY A N 1
ATOM 861 C CA . GLY A 1 113 ? 8.851 2.907 -18.145 1.00 69.88 113 GLY A CA 1
ATOM 862 C C . GLY A 1 113 ? 8.282 4.333 -18.114 1.00 69.88 113 GLY A C 1
ATOM 863 O O . GLY A 1 113 ? 9.037 5.281 -18.306 1.00 69.88 113 GLY A O 1
ATOM 864 N N . SER A 1 114 ? 6.985 4.510 -17.840 1.00 77.94 114 SER A N 1
ATOM 865 C CA . SER A 1 114 ? 6.360 5.828 -17.674 1.00 77.94 114 SER A CA 1
ATOM 866 C C . SER A 1 114 ? 6.285 6.204 -16.198 1.00 77.94 114 SER A C 1
ATOM 868 O O . SER A 1 114 ? 5.834 5.402 -15.380 1.00 77.94 114 SER A O 1
ATOM 870 N N . LYS A 1 115 ? 6.709 7.429 -15.864 1.00 86.94 115 LYS A N 1
ATOM 871 C CA . LYS A 1 115 ? 6.567 8.012 -14.524 1.00 86.94 115 LYS A CA 1
ATOM 872 C C . LYS A 1 115 ? 5.266 8.796 -14.427 1.00 86.94 115 LYS A C 1
ATOM 874 O O . LYS A 1 115 ? 4.942 9.566 -15.327 1.00 86.94 115 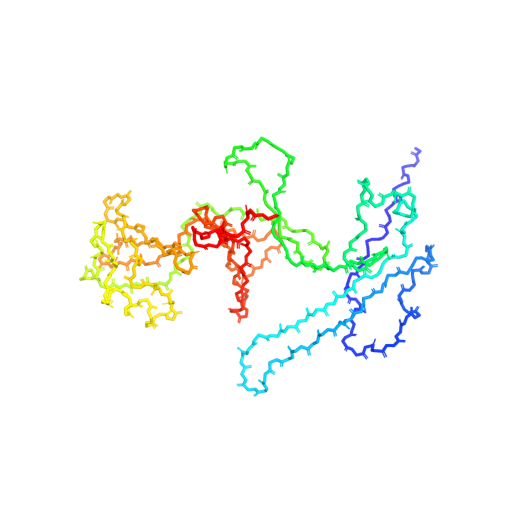LYS A O 1
ATOM 879 N N . ASN A 1 116 ? 4.564 8.635 -13.317 1.00 91.50 116 ASN A N 1
ATOM 880 C CA . ASN A 1 116 ? 3.320 9.327 -13.033 1.00 91.50 116 ASN A CA 1
ATOM 881 C C . ASN A 1 116 ? 3.361 9.886 -11.605 1.00 91.50 116 ASN A C 1
ATOM 883 O O . ASN A 1 116 ? 3.519 9.096 -10.668 1.00 91.50 116 ASN A O 1
ATOM 887 N N . PRO A 1 117 ? 3.269 11.213 -11.419 1.00 93.81 117 PRO A N 1
ATOM 888 C CA . PRO A 1 117 ? 3.311 11.811 -10.093 1.00 93.81 117 PRO A CA 1
ATOM 889 C C . PRO A 1 117 ? 2.181 11.310 -9.191 1.00 93.81 117 PRO A C 1
ATOM 891 O O . PRO A 1 117 ? 1.039 11.143 -9.624 1.00 93.81 117 PRO A O 1
ATOM 894 N N . LEU A 1 118 ? 2.514 11.096 -7.922 1.00 94.69 118 LEU A N 1
ATOM 895 C CA . LEU A 1 118 ? 1.571 10.793 -6.855 1.00 94.69 118 LEU A CA 1
ATOM 896 C C . LEU A 1 118 ? 1.214 12.092 -6.137 1.00 94.69 118 LEU A C 1
ATOM 898 O O . LEU A 1 118 ? 2.073 12.763 -5.566 1.00 94.69 118 LEU A O 1
ATOM 902 N N . ILE A 1 119 ? -0.067 12.435 -6.163 1.00 93.00 119 ILE A N 1
ATOM 903 C CA . ILE A 1 119 ? -0.622 13.621 -5.522 1.00 93.00 119 ILE A CA 1
ATOM 904 C C . ILE A 1 119 ? -1.271 13.188 -4.215 1.00 93.00 119 ILE A C 1
ATOM 906 O O . ILE A 1 119 ? -2.140 12.318 -4.216 1.00 93.00 119 ILE A O 1
ATOM 910 N N . ARG A 1 120 ? -0.840 13.781 -3.100 1.00 92.50 120 ARG A N 1
ATOM 911 C CA . ARG A 1 120 ? -1.404 13.486 -1.782 1.00 92.50 120 ARG A CA 1
ATOM 912 C C . ARG A 1 120 ? -2.846 13.980 -1.693 1.00 92.50 120 ARG A C 1
ATOM 914 O O . ARG A 1 120 ? -3.144 15.107 -2.088 1.00 92.50 120 ARG A O 1
ATOM 921 N N . GLU A 1 121 ? -3.714 13.165 -1.114 1.00 92.19 121 GLU A N 1
ATOM 922 C CA . GLU A 1 121 ? -5.078 13.556 -0.774 1.00 92.19 121 GLU A CA 1
ATOM 923 C C . GLU A 1 121 ? -5.097 14.232 0.605 1.00 92.19 121 GLU A C 1
ATOM 925 O O . GLU A 1 121 ? -4.492 13.749 1.561 1.00 92.19 121 GLU A O 1
ATOM 930 N N . LEU A 1 122 ? -5.763 15.386 0.706 1.00 84.25 122 LEU A N 1
ATOM 931 C CA . LEU A 1 122 ? -5.795 16.202 1.930 1.00 84.25 122 LEU A CA 1
ATOM 932 C C . LEU A 1 122 ? -7.005 15.903 2.839 1.00 84.25 122 LEU A C 1
ATOM 934 O O . LEU A 1 122 ? -7.184 16.579 3.849 1.00 84.25 122 LEU A O 1
ATOM 938 N N . GL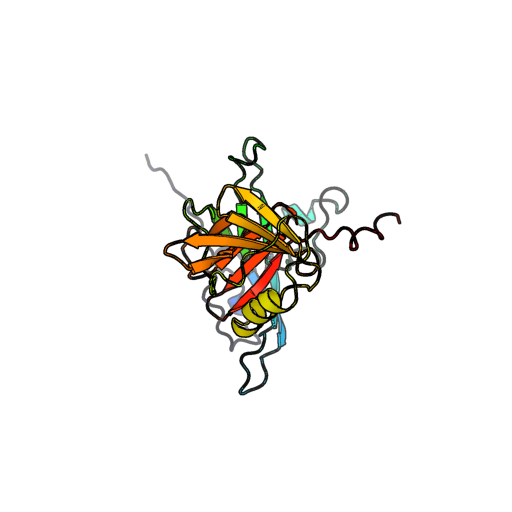Y A 1 123 ? -7.848 14.937 2.466 1.00 82.56 123 GLY A N 1
ATOM 939 C CA . GLY A 1 123 ? -9.039 14.534 3.218 1.00 82.56 123 GLY A CA 1
ATOM 940 C C . GLY A 1 123 ? -8.792 13.367 4.174 1.00 82.56 123 GLY A C 1
ATOM 941 O O . GLY A 1 123 ? -7.660 12.924 4.367 1.00 82.56 123 GLY A O 1
ATOM 942 N N . ASP A 1 124 ? -9.876 12.855 4.760 1.00 83.81 124 ASP A N 1
ATOM 943 C CA . ASP A 1 124 ? -9.829 11.574 5.459 1.00 83.81 124 ASP A CA 1
ATOM 944 C C . ASP A 1 124 ? -9.447 10.457 4.484 1.00 83.81 124 ASP A C 1
ATOM 946 O O . ASP A 1 124 ? -9.897 10.413 3.337 1.00 83.81 124 ASP A O 1
ATOM 950 N N . ASN A 1 125 ? -8.619 9.537 4.968 1.00 93.25 125 ASN A N 1
ATOM 951 C CA . ASN A 1 125 ? -8.268 8.340 4.224 1.00 93.25 125 ASN A CA 1
ATOM 952 C C . ASN A 1 125 ? -9.514 7.484 3.925 1.00 93.25 125 ASN A C 1
ATOM 954 O O . ASN A 1 125 ? -10.529 7.586 4.623 1.00 93.25 125 ASN A O 1
ATOM 958 N N . PRO A 1 126 ? -9.423 6.574 2.940 1.00 93.38 126 PRO A N 1
ATOM 959 C CA . PRO A 1 126 ? -10.538 5.734 2.532 1.00 93.38 126 PRO A CA 1
ATOM 960 C C . PRO A 1 126 ? -11.219 5.002 3.695 1.00 93.38 126 PRO A C 1
ATOM 962 O O . PRO A 1 126 ? -10.585 4.294 4.486 1.00 93.38 126 PRO A O 1
ATOM 965 N N . PHE A 1 127 ? -12.542 5.145 3.755 1.00 95.25 127 PHE A N 1
ATOM 966 C CA . PHE A 1 127 ? -13.399 4.404 4.671 1.00 95.25 127 PHE A CA 1
ATOM 967 C C . PHE A 1 127 ? -13.375 2.902 4.365 1.00 95.25 127 PHE A C 1
ATOM 969 O O . PHE A 1 127 ? -13.310 2.485 3.204 1.00 95.25 127 PHE A O 1
ATOM 976 N N . ARG A 1 128 ? -13.420 2.080 5.417 1.00 95.81 128 ARG A N 1
ATOM 977 C CA . ARG A 1 128 ? -13.423 0.616 5.319 1.00 95.81 128 ARG A CA 1
ATOM 978 C C . ARG A 1 128 ? -14.771 0.038 5.719 1.00 95.81 128 ARG A C 1
ATOM 980 O O . ARG A 1 128 ? -15.398 -0.619 4.898 1.00 95.81 128 ARG A O 1
ATOM 987 N N . PHE A 1 129 ? -15.183 0.257 6.963 1.00 97.38 129 PHE A N 1
ATOM 988 C CA . PHE A 1 129 ? -16.436 -0.255 7.518 1.00 97.38 129 PHE A CA 1
ATOM 989 C C . PHE A 1 129 ? -16.778 0.453 8.835 1.00 97.38 129 PHE A C 1
ATOM 991 O O . PHE A 1 129 ? -15.939 1.148 9.411 1.00 97.38 129 PHE A O 1
ATOM 998 N N . SER A 1 130 ? -18.003 0.250 9.317 1.00 97.25 130 SER A N 1
ATOM 999 C CA . SER A 1 130 ? -18.450 0.698 10.639 1.00 97.25 130 SER A CA 1
ATOM 1000 C C . SER A 1 130 ? -18.692 -0.496 11.557 1.00 97.25 130 SER A C 1
ATOM 1002 O O . SER A 1 130 ? -19.063 -1.573 11.091 1.00 97.25 130 SER A O 1
ATOM 1004 N N . MET A 1 131 ? -18.518 -0.297 12.860 1.00 96.50 131 MET A N 1
ATOM 1005 C CA . MET A 1 131 ? -18.841 -1.277 13.894 1.00 96.50 131 MET A CA 1
ATOM 1006 C C . MET A 1 131 ? -19.456 -0.610 15.129 1.00 96.50 131 MET A C 1
ATOM 1008 O O . MET A 1 131 ? -19.336 0.598 15.341 1.00 96.50 131 MET A O 1
ATOM 1012 N N . GLU A 1 132 ? -20.125 -1.412 15.951 1.00 96.50 132 GLU A N 1
ATOM 1013 C CA . GLU A 1 132 ? -20.791 -0.949 17.170 1.00 96.50 132 GLU A CA 1
ATOM 1014 C C . GLU A 1 132 ? -19.803 -0.458 18.238 1.00 96.50 132 GLU A C 1
ATOM 1016 O O . GLU A 1 132 ? -18.667 -0.925 18.341 1.00 96.50 132 GLU A O 1
ATOM 1021 N N . THR A 1 133 ? -20.252 0.466 19.090 1.00 95.38 133 THR A N 1
ATOM 1022 C CA . THR A 1 133 ? -19.411 1.094 20.132 1.00 95.38 133 THR A CA 1
ATOM 1023 C C . THR A 1 133 ? -18.943 0.133 21.224 1.00 95.38 133 THR A C 1
ATOM 1025 O O . THR A 1 133 ? -17.961 0.411 21.914 1.00 95.38 133 THR A O 1
ATOM 1028 N N . THR A 1 134 ? -19.574 -1.036 21.344 1.00 94.88 134 THR A N 1
ATOM 1029 C CA . THR A 1 134 ? -19.116 -2.132 22.211 1.00 94.88 134 THR A CA 1
ATOM 1030 C C . THR A 1 134 ? -17.720 -2.632 21.839 1.00 94.88 134 THR A C 1
ATOM 1032 O O . THR A 1 134 ? -17.032 -3.190 22.687 1.00 94.88 134 THR A O 1
ATOM 1035 N N . TYR A 1 135 ? -17.276 -2.395 20.601 1.00 95.31 135 TYR A N 1
ATOM 1036 C CA . TYR A 1 135 ? -15.955 -2.764 20.091 1.00 95.31 135 TYR A CA 1
ATOM 1037 C C . TYR A 1 135 ? -14.926 -1.628 20.220 1.00 95.31 135 TYR A C 1
ATOM 1039 O O . TYR A 1 135 ? -14.021 -1.498 19.395 1.00 95.31 135 TYR A O 1
ATOM 1047 N N . THR A 1 136 ? -15.065 -0.771 21.236 1.00 95.00 136 THR A N 1
ATOM 1048 C CA . THR A 1 136 ? -14.121 0.331 21.473 1.00 95.00 136 THR A CA 1
ATOM 1049 C C . THR A 1 136 ? -12.742 -0.219 21.861 1.00 95.00 136 THR A C 1
ATOM 1051 O O . THR A 1 136 ? -12.644 -0.946 22.853 1.00 95.00 136 THR A O 1
ATOM 1054 N N . PRO A 1 137 ? -11.662 0.129 21.132 1.00 94.88 137 PRO A N 1
ATOM 1055 C CA . PRO A 1 137 ? -10.327 -0.357 21.454 1.00 94.88 137 PRO A CA 1
ATOM 1056 C C . PRO A 1 137 ? -9.823 0.170 22.800 1.00 94.88 137 PRO A C 1
ATOM 1058 O O . PRO A 1 137 ? -9.967 1.351 23.129 1.00 94.88 137 PRO A O 1
ATOM 1061 N N . VAL A 1 138 ? -9.140 -0.691 23.549 1.00 94.62 138 VAL A N 1
ATOM 1062 C CA . VAL A 1 138 ? -8.393 -0.285 24.742 1.00 94.62 138 VAL A CA 1
ATOM 1063 C C . VAL A 1 138 ? -6.988 0.139 24.315 1.00 94.62 138 VAL A C 1
ATOM 1065 O O . VAL A 1 138 ? -6.296 -0.572 23.593 1.00 94.62 138 VAL A O 1
ATOM 1068 N N . SER A 1 139 ? -6.566 1.337 24.720 1.00 95.62 139 SER A N 1
ATOM 1069 C CA . SER A 1 139 ? -5.251 1.861 24.340 1.00 95.62 139 SER A CA 1
ATOM 1070 C C . SER A 1 139 ? -4.123 1.087 25.023 1.00 95.62 139 SER A C 1
ATOM 1072 O O . SER A 1 139 ? -4.180 0.822 26.220 1.00 95.62 139 SER A O 1
ATOM 1074 N N . GLY A 1 140 ? -3.059 0.805 24.275 1.00 94.00 140 GLY A N 1
ATOM 1075 C CA . GLY A 1 140 ? -1.868 0.101 24.744 1.00 94.00 140 GLY A CA 1
ATOM 1076 C C . GLY A 1 140 ? -1.999 -1.422 24.754 1.00 94.00 140 GLY A C 1
ATOM 1077 O O . GLY A 1 140 ? -1.065 -2.095 25.182 1.00 94.00 140 GLY A O 1
ATOM 1078 N N . THR A 1 141 ? -3.118 -1.976 24.286 1.00 95.12 141 THR A N 1
ATOM 1079 C CA . THR A 1 141 ? -3.343 -3.424 24.241 1.00 95.12 141 THR A CA 1
ATOM 1080 C C . THR A 1 141 ? -3.514 -3.921 22.812 1.00 95.12 141 THR A C 1
ATOM 1082 O O . THR A 1 141 ? -3.779 -3.151 21.885 1.00 95.12 141 THR A O 1
ATOM 1085 N N . ALA A 1 142 ? -3.385 -5.237 22.644 1.00 95.75 142 ALA A N 1
ATOM 1086 C CA . ALA A 1 142 ? -3.821 -5.907 21.431 1.00 95.75 142 ALA A CA 1
ATOM 1087 C C . ALA A 1 142 ? -5.323 -5.657 21.185 1.00 95.75 142 ALA A C 1
ATOM 1089 O O . ALA A 1 142 ? -6.093 -5.528 22.141 1.00 95.75 142 ALA A O 1
ATOM 1090 N N . ILE A 1 143 ? -5.740 -5.604 19.918 1.00 93.56 143 ILE A N 1
ATOM 1091 C CA . ILE A 1 143 ? -7.138 -5.354 19.513 1.00 93.56 143 ILE A CA 1
ATOM 1092 C C . ILE A 1 143 ? -8.135 -6.415 20.018 1.00 93.56 143 ILE A C 1
ATOM 1094 O O . ILE A 1 143 ? -9.327 -6.139 20.107 1.00 93.56 143 ILE A O 1
ATOM 1098 N N . GLY A 1 144 ? -7.668 -7.612 20.380 1.00 93.00 144 GLY A N 1
ATOM 1099 C CA . GLY A 1 144 ? -8.522 -8.708 20.843 1.00 93.00 144 GLY A CA 1
ATOM 1100 C C . GLY A 1 144 ? -9.340 -9.370 19.725 1.00 93.00 144 GLY A C 1
ATOM 1101 O O . GLY A 1 144 ? -9.457 -8.863 18.608 1.00 93.00 144 GLY A O 1
ATOM 1102 N N . THR A 1 145 ? -9.919 -10.532 20.035 1.00 94.62 145 THR A N 1
ATOM 1103 C CA . THR A 1 145 ? -10.600 -11.400 19.057 1.00 94.62 145 THR A CA 1
ATOM 1104 C C . THR A 1 145 ? -11.884 -10.791 18.501 1.00 94.62 145 THR A C 1
ATOM 1106 O O . THR A 1 145 ? -12.185 -10.963 17.327 1.00 94.62 145 THR A O 1
ATOM 1109 N N . GLU A 1 146 ? -12.635 -10.047 19.314 1.00 95.00 146 GLU A N 1
ATOM 1110 C CA . GLU A 1 146 ? -13.903 -9.440 18.893 1.00 95.00 146 GLU A CA 1
ATOM 1111 C C . GLU A 1 146 ? -13.704 -8.379 17.804 1.00 95.00 146 GLU A C 1
ATOM 1113 O O . GLU A 1 146 ? -14.378 -8.410 16.775 1.00 95.00 146 GLU A O 1
ATOM 1118 N N . ILE A 1 147 ? -12.732 -7.477 17.985 1.00 96.19 147 ILE A N 1
ATOM 1119 C CA . ILE A 1 147 ? -12.384 -6.480 16.964 1.00 96.19 147 ILE A CA 1
ATOM 1120 C C . ILE A 1 147 ? -11.780 -7.187 15.747 1.00 96.19 147 ILE A C 1
ATOM 1122 O O . ILE A 1 147 ? -12.172 -6.894 14.620 1.00 96.19 147 ILE A O 1
ATOM 1126 N N . GLN A 1 148 ? -10.888 -8.163 15.946 1.00 96.69 148 GLN A N 1
ATOM 1127 C CA . GLN A 1 148 ? -10.323 -8.949 14.845 1.00 96.69 148 GLN A CA 1
ATOM 1128 C C . GLN A 1 148 ? -11.412 -9.625 13.990 1.00 96.69 148 GLN A C 1
ATOM 1130 O O . GLN A 1 148 ? -11.323 -9.605 12.761 1.00 96.69 148 GLN A O 1
ATOM 1135 N N . ASN A 1 149 ? -12.470 -10.155 14.609 1.00 96.50 149 ASN A N 1
ATOM 1136 C CA . ASN A 1 149 ? -13.606 -10.744 13.902 1.00 96.50 149 ASN A CA 1
ATOM 1137 C C . ASN A 1 149 ? -14.345 -9.709 13.039 1.00 96.50 149 ASN A C 1
ATOM 1139 O O . ASN A 1 149 ? -14.721 -10.028 11.913 1.00 96.50 149 ASN A O 1
ATOM 1143 N N . GLN A 1 150 ? -14.507 -8.465 13.506 1.00 97.50 150 GLN A N 1
ATOM 1144 C CA . GLN A 1 150 ? -15.103 -7.393 12.694 1.00 97.50 150 GLN A CA 1
ATOM 1145 C C . GLN A 1 150 ? -14.258 -7.079 11.452 1.00 97.50 150 GLN A C 1
ATOM 1147 O O . GLN A 1 150 ? -14.801 -6.935 10.356 1.00 97.50 150 GLN A O 1
ATOM 1152 N N . PHE A 1 151 ? -12.929 -7.041 11.582 1.00 97.44 151 PHE A N 1
ATOM 1153 C CA . PHE A 1 151 ? -12.031 -6.886 10.431 1.00 97.44 151 PHE A CA 1
ATOM 1154 C C . PHE A 1 151 ? -12.160 -8.063 9.452 1.00 97.44 151 PHE A C 1
ATOM 1156 O O . PHE A 1 151 ? -12.316 -7.847 8.247 1.00 97.44 151 PHE A O 1
ATOM 1163 N N . ALA A 1 152 ? -12.172 -9.297 9.963 1.00 96.25 152 ALA A N 1
ATOM 1164 C CA . ALA A 1 152 ? -12.278 -10.506 9.149 1.00 96.25 152 ALA A CA 1
ATOM 1165 C C . ALA A 1 152 ? -13.614 -10.596 8.389 1.00 96.25 152 ALA A C 1
ATOM 1167 O O . ALA A 1 152 ? -13.617 -10.928 7.203 1.00 96.25 152 ALA A O 1
ATOM 1168 N N . LEU A 1 153 ? -14.736 -10.239 9.029 1.00 96.88 153 LEU A N 1
ATOM 1169 C CA . LEU A 1 153 ? -16.059 -10.161 8.391 1.00 96.88 153 LEU A CA 1
ATOM 1170 C C . LEU A 1 153 ? -16.089 -9.164 7.224 1.00 96.88 153 LEU A C 1
ATOM 1172 O O . LEU A 1 153 ? -16.824 -9.366 6.261 1.00 96.88 153 LEU A O 1
ATOM 1176 N N . ASN A 1 154 ? -15.255 -8.124 7.284 1.00 96.00 154 ASN A N 1
ATOM 1177 C CA . ASN A 1 154 ? -15.097 -7.120 6.232 1.00 96.00 154 ASN A CA 1
ATOM 1178 C C . ASN A 1 154 ? -13.931 -7.432 5.270 1.00 96.00 154 ASN A C 1
ATOM 1180 O O . ASN A 1 154 ? -13.488 -6.561 4.518 1.00 96.00 154 ASN A O 1
ATOM 1184 N N . GLY A 1 155 ? -13.420 -8.669 5.280 1.00 93.19 155 GLY A N 1
ATOM 1185 C CA . GLY A 1 155 ? -12.386 -9.138 4.356 1.00 93.19 155 GLY A CA 1
ATOM 1186 C C . GLY A 1 155 ? -11.006 -8.521 4.586 1.00 93.19 155 GLY A C 1
ATOM 1187 O O . GLY A 1 155 ? -10.191 -8.481 3.665 1.00 93.19 155 GLY A O 1
ATOM 1188 N N . ILE A 1 156 ? -10.733 -8.014 5.789 1.00 93.75 156 ILE A N 1
ATOM 1189 C CA . ILE A 1 156 ? -9.450 -7.411 6.151 1.00 93.75 156 ILE A CA 1
ATOM 1190 C C . ILE A 1 156 ? -8.746 -8.335 7.138 1.00 93.75 156 ILE A C 1
ATOM 1192 O O . ILE A 1 156 ? -9.265 -8.647 8.207 1.00 93.75 156 ILE A O 1
ATOM 1196 N N . LEU A 1 157 ? -7.545 -8.777 6.772 1.00 92.69 157 LEU A N 1
ATOM 1197 C CA . LEU A 1 157 ? -6.686 -9.531 7.676 1.00 92.69 157 LEU A CA 1
ATOM 1198 C C . LEU A 1 157 ? -5.985 -8.563 8.622 1.00 92.69 157 LEU A C 1
ATOM 1200 O O . LEU A 1 157 ? -5.381 -7.593 8.173 1.00 92.69 157 LEU A O 1
ATOM 1204 N N . ILE A 1 158 ? -6.055 -8.861 9.915 1.00 95.56 158 ILE A N 1
ATOM 1205 C CA . ILE A 1 158 ? -5.348 -8.127 10.956 1.00 95.56 158 ILE A CA 1
ATOM 1206 C C . ILE A 1 158 ? -4.756 -9.114 11.963 1.00 95.56 158 ILE A C 1
ATOM 1208 O O . ILE A 1 158 ? -5.373 -10.139 12.282 1.00 95.56 158 ILE A O 1
ATOM 1212 N N . ASP A 1 159 ? -3.533 -8.858 12.410 1.00 95.38 159 ASP A N 1
ATOM 1213 C CA . ASP A 1 159 ? -2.856 -9.713 13.377 1.00 95.38 159 ASP A CA 1
ATOM 1214 C C . ASP A 1 159 ? -3.492 -9.615 14.761 1.00 95.38 159 ASP A C 1
ATOM 1216 O O . ASP A 1 159 ? -3.915 -8.548 15.202 1.00 95.38 159 ASP A O 1
ATOM 1220 N N . GLU A 1 160 ? -3.505 -10.736 15.479 1.00 91.81 160 GLU A N 1
ATOM 1221 C CA . GLU A 1 160 ? -4.014 -10.786 16.852 1.00 91.81 160 GLU A CA 1
ATOM 1222 C C . GLU A 1 160 ? -3.190 -9.908 17.807 1.00 91.81 160 GLU A C 1
ATOM 1224 O O . GLU A 1 160 ? -3.719 -9.438 18.810 1.00 91.81 160 GLU A O 1
ATOM 1229 N N . ASN A 1 161 ? -1.921 -9.634 17.470 1.00 94.50 161 ASN A N 1
ATOM 1230 C CA . ASN A 1 161 ? -1.034 -8.762 18.236 1.00 94.50 161 ASN A CA 1
ATOM 1231 C C . ASN A 1 161 ? -1.019 -7.316 17.716 1.00 94.50 161 ASN A C 1
ATOM 1233 O O . ASN A 1 161 ? -0.175 -6.531 18.152 1.00 94.50 161 ASN A O 1
ATOM 1237 N N . ALA A 1 162 ? -1.911 -6.943 16.789 1.00 96.44 162 ALA A N 1
ATOM 1238 C CA . ALA A 1 162 ? -2.038 -5.554 16.361 1.00 96.44 162 ALA A CA 1
ATOM 1239 C C . ALA A 1 162 ? -2.426 -4.676 17.560 1.00 96.44 162 ALA A C 1
ATOM 1241 O O . ALA A 1 162 ? -3.340 -5.009 18.318 1.00 96.44 162 ALA A O 1
ATOM 1242 N N . ILE A 1 163 ? -1.720 -3.560 17.741 1.00 97.31 163 ILE A N 1
ATOM 1243 C CA . ILE A 1 163 ? -1.824 -2.728 18.946 1.00 97.31 163 ILE A CA 1
ATOM 1244 C C . ILE A 1 163 ? -2.709 -1.520 18.664 1.00 97.31 163 ILE A C 1
ATOM 1246 O O . ILE A 1 163 ? -2.480 -0.787 17.699 1.00 97.31 163 ILE A O 1
ATOM 1250 N N . ALA A 1 164 ? -3.680 -1.272 19.542 1.00 97.50 164 ALA A N 1
ATOM 1251 C CA . ALA A 1 164 ? -4.461 -0.044 19.541 1.00 97.50 164 ALA A CA 1
ATOM 1252 C C . ALA A 1 164 ? -3.780 1.035 20.393 1.00 97.50 164 ALA A C 1
ATOM 1254 O O . ALA A 1 164 ? -3.418 0.797 21.540 1.00 97.50 164 ALA A O 1
ATOM 1255 N N . THR A 1 165 ? -3.633 2.247 19.865 1.00 97.44 165 THR A N 1
ATOM 1256 C CA . THR A 1 165 ? -3.065 3.401 20.579 1.00 97.44 165 THR A CA 1
ATOM 1257 C C . THR A 1 165 ? -3.988 4.602 20.425 1.00 97.44 165 THR A C 1
ATOM 1259 O O . THR A 1 165 ? -4.279 5.015 19.303 1.00 97.44 165 THR A O 1
ATOM 1262 N N . ALA A 1 166 ? -4.443 5.191 21.531 1.00 96.62 166 ALA A N 1
ATOM 1263 C CA . ALA A 1 166 ? -5.244 6.413 21.487 1.00 96.62 166 ALA A CA 1
ATOM 1264 C C . ALA A 1 166 ? -4.448 7.571 20.852 1.00 96.62 166 ALA A C 1
ATOM 1266 O O . ALA A 1 166 ? -3.279 7.782 21.170 1.00 96.62 166 ALA A O 1
ATOM 1267 N N . GLN A 1 167 ? -5.084 8.317 19.948 1.00 94.50 167 GLN A N 1
ATOM 1268 C CA . GLN A 1 167 ? -4.523 9.508 19.281 1.00 94.50 167 GLN A CA 1
ATOM 1269 C C . GLN A 1 167 ? -5.276 10.797 19.653 1.00 94.50 167 GLN A C 1
ATOM 1271 O O . GLN A 1 167 ? -4.939 11.882 19.190 1.00 94.50 167 GLN A O 1
ATOM 1276 N N . GLY A 1 168 ? -6.307 10.686 20.486 1.00 90.31 168 GLY A N 1
ATOM 1277 C CA . GLY A 1 168 ? -7.145 11.788 20.936 1.00 90.31 168 GLY A CA 1
ATOM 1278 C C . GLY A 1 168 ? -8.404 11.251 21.604 1.00 90.31 168 GLY A C 1
ATOM 1279 O O . GLY A 1 168 ? -8.557 10.039 21.776 1.00 90.31 168 GLY A O 1
ATOM 1280 N N . ALA A 1 169 ? -9.328 12.146 21.954 1.00 88.56 169 ALA A N 1
ATOM 1281 C CA . ALA A 1 169 ? -10.664 11.714 22.336 1.00 88.56 169 ALA A CA 1
ATOM 1282 C C . ALA A 1 169 ? -11.283 10.959 21.152 1.00 88.56 169 ALA A C 1
ATOM 1284 O O . ALA A 1 169 ? -11.245 11.449 20.021 1.00 88.56 169 ALA A O 1
ATOM 1285 N N . ASN A 1 170 ? -11.839 9.772 21.406 1.00 94.50 170 ASN A N 1
ATOM 1286 C CA . ASN A 1 170 ? -12.638 9.038 20.425 1.00 94.50 170 ASN A CA 1
ATOM 1287 C C . ASN A 1 170 ? -11.896 8.593 19.150 1.00 94.50 170 ASN A C 1
ATOM 1289 O O . ASN A 1 170 ? -12.542 8.261 18.158 1.00 94.50 170 ASN A O 1
ATOM 1293 N N . THR A 1 171 ? -10.560 8.588 19.157 1.00 96.56 171 THR A N 1
ATOM 1294 C CA . THR A 1 171 ? -9.746 8.183 18.005 1.00 96.56 171 THR A CA 1
ATOM 1295 C C . THR A 1 171 ? -8.606 7.269 18.433 1.00 96.56 171 THR A C 1
ATOM 1297 O O . THR A 1 171 ? -7.812 7.614 19.312 1.00 96.56 171 THR A O 1
ATOM 1300 N N . TRP A 1 172 ? -8.479 6.131 17.755 1.00 97.44 172 TRP A N 1
ATOM 1301 C CA . TRP A 1 172 ? -7.443 5.131 17.989 1.00 97.44 172 TRP A CA 1
ATOM 1302 C C . TRP A 1 172 ? -6.725 4.800 16.690 1.00 97.44 172 TRP A C 1
ATOM 1304 O O . TRP A 1 172 ? -7.354 4.546 15.666 1.00 97.44 172 TRP A O 1
ATOM 1314 N N . LYS A 1 173 ? -5.399 4.755 16.743 1.00 97.38 173 LYS A N 1
ATOM 1315 C CA . LYS A 1 173 ? -4.564 4.177 15.697 1.00 97.38 173 LYS A CA 1
ATOM 1316 C C . LYS A 1 173 ? -4.375 2.698 15.991 1.00 97.38 173 LYS A C 1
ATOM 1318 O O . LYS A 1 173 ? -3.994 2.344 17.103 1.00 97.38 173 LYS A O 1
ATOM 1323 N N . ILE A 1 174 ? -4.599 1.857 14.994 1.00 97.81 174 ILE A N 1
ATOM 1324 C CA . ILE A 1 174 ? -4.264 0.440 15.044 1.00 97.81 174 ILE A CA 1
ATOM 1325 C C . ILE A 1 174 ? -2.992 0.224 14.234 1.00 97.81 174 ILE A C 1
ATOM 1327 O O . ILE A 1 174 ? -2.957 0.549 13.045 1.00 97.81 174 ILE A O 1
ATOM 1331 N N . THR A 1 175 ? -1.959 -0.307 14.882 1.00 97.19 175 THR A N 1
ATOM 1332 C CA . THR A 1 175 ? -0.689 -0.668 14.248 1.00 97.19 175 THR A CA 1
ATOM 1333 C C . THR A 1 175 ? -0.605 -2.182 14.113 1.00 97.19 175 THR A C 1
ATOM 1335 O O . THR A 1 175 ? -0.497 -2.892 15.113 1.00 97.19 175 THR A O 1
ATOM 1338 N N . ASP A 1 176 ? -0.615 -2.671 12.874 1.00 95.56 176 ASP A N 1
ATOM 1339 C CA . ASP A 1 176 ? -0.383 -4.075 12.550 1.00 95.56 176 ASP A CA 1
ATOM 1340 C C . ASP A 1 176 ? 1.019 -4.261 11.962 1.00 95.56 176 ASP A C 1
ATOM 1342 O O . ASP A 1 176 ? 1.267 -4.040 10.773 1.00 95.56 176 ASP A O 1
ATOM 1346 N N . SER A 1 177 ? 1.943 -4.702 12.809 1.00 93.31 177 SER A N 1
ATOM 1347 C CA . SER A 1 177 ? 3.345 -4.917 12.439 1.00 93.31 177 SER A CA 1
ATOM 1348 C C . SER A 1 177 ? 3.594 -6.201 11.641 1.00 93.31 177 SER A C 1
ATOM 1350 O O . SER A 1 177 ? 4.698 -6.390 11.126 1.00 93.31 177 SER A O 1
ATOM 1352 N N . LYS A 1 178 ? 2.617 -7.109 11.530 1.00 91.88 178 LYS A N 1
ATOM 1353 C CA . LYS A 1 178 ? 2.761 -8.347 10.750 1.00 91.88 178 LYS A CA 1
ATOM 1354 C C . LYS A 1 178 ? 2.381 -8.118 9.297 1.00 91.88 178 LYS A C 1
ATOM 1356 O O . LYS A 1 178 ? 3.153 -8.479 8.411 1.00 91.88 178 LYS A O 1
ATOM 1361 N N . TYR A 1 179 ? 1.228 -7.495 9.056 1.00 92.06 179 TYR A N 1
ATOM 1362 C CA . TYR A 1 179 ? 0.771 -7.146 7.708 1.00 92.06 179 TYR A CA 1
ATOM 1363 C C . TYR A 1 179 ? 1.246 -5.762 7.252 1.00 92.06 179 TYR A C 1
ATOM 1365 O O . TYR A 1 179 ? 0.999 -5.380 6.103 1.00 92.06 179 TYR A O 1
ATOM 1373 N N . LEU A 1 180 ? 1.977 -5.040 8.112 1.00 94.25 180 LEU A N 1
ATOM 1374 C CA . LEU A 1 180 ? 2.548 -3.715 7.852 1.00 94.25 180 LEU A CA 1
ATOM 1375 C C . LEU A 1 180 ? 1.466 -2.719 7.426 1.00 94.25 180 LEU A C 1
ATOM 1377 O O . LEU A 1 180 ? 1.583 -2.051 6.393 1.00 94.25 180 LEU A O 1
ATOM 1381 N N . GLN A 1 181 ? 0.369 -2.692 8.176 1.00 94.94 181 GLN A N 1
ATOM 1382 C CA . GLN A 1 181 ? -0.808 -1.872 7.905 1.00 94.94 181 GLN A CA 1
ATOM 1383 C C . GLN A 1 181 ? -1.130 -0.995 9.102 1.00 94.94 181 GLN A C 1
ATOM 1385 O O . GLN A 1 181 ? -0.873 -1.347 10.253 1.00 94.94 181 GLN A O 1
ATOM 1390 N N . LEU A 1 182 ? -1.710 0.159 8.801 1.00 96.75 182 LEU A N 1
ATOM 1391 C CA . LEU A 1 182 ? -2.232 1.077 9.795 1.00 96.75 182 LEU A CA 1
ATOM 1392 C C . LEU A 1 182 ? -3.715 1.290 9.521 1.00 96.75 182 LEU A C 1
ATOM 1394 O O . LEU A 1 182 ? -4.110 1.452 8.366 1.00 96.75 182 LEU A O 1
ATOM 1398 N N . PHE A 1 183 ? -4.503 1.364 10.585 1.00 97.75 183 PHE A N 1
ATOM 1399 C CA . PHE A 1 183 ? -5.902 1.780 10.530 1.00 97.75 183 PHE A CA 1
ATOM 1400 C C . PHE A 1 183 ? -6.155 2.873 11.556 1.00 97.75 183 PHE A C 1
ATOM 1402 O O . PHE A 1 183 ? -5.449 2.975 12.561 1.00 97.75 183 PHE A O 1
ATOM 1409 N N . THR A 1 184 ? -7.183 3.676 11.315 1.00 97.12 184 THR A N 1
ATOM 1410 C CA . THR A 1 184 ? -7.719 4.585 12.326 1.00 97.12 184 THR A CA 1
ATOM 1411 C C . THR A 1 184 ? -9.154 4.189 12.620 1.00 97.12 184 THR A C 1
ATOM 1413 O O . THR A 1 184 ? -9.946 3.987 11.704 1.00 97.12 184 THR A O 1
ATOM 1416 N N . ILE A 1 185 ? -9.480 4.081 13.901 1.00 97.12 185 ILE A N 1
ATOM 1417 C CA . ILE A 1 185 ? -10.839 3.887 14.389 1.00 97.12 185 ILE A CA 1
ATOM 1418 C C . ILE A 1 185 ? -11.276 5.209 15.008 1.00 97.12 185 ILE A C 1
ATOM 1420 O O . ILE A 1 185 ? -10.605 5.711 15.910 1.00 97.12 185 ILE A O 1
ATOM 1424 N N . LYS A 1 186 ? -12.374 5.780 14.516 1.00 96.06 186 LYS A N 1
ATOM 1425 C CA . LYS A 1 186 ? -12.953 7.038 15.003 1.00 96.06 186 LYS A CA 1
ATOM 1426 C C . LYS A 1 186 ? -14.389 6.794 15.453 1.00 96.06 186 LYS A C 1
ATOM 1428 O O . LYS A 1 186 ? -15.153 6.182 14.717 1.00 96.06 186 LYS A O 1
ATOM 1433 N N . LEU A 1 187 ? -14.781 7.280 16.627 1.00 96.25 187 LEU A N 1
ATOM 1434 C CA . LEU A 1 187 ? -16.194 7.313 17.015 1.00 96.25 187 LEU A CA 1
ATOM 1435 C C . LEU A 1 187 ? -16.863 8.532 16.358 1.00 96.25 187 LEU A C 1
ATOM 1437 O O . LEU A 1 187 ? -16.535 9.667 16.703 1.00 96.25 187 LEU A O 1
ATOM 1441 N N . SER A 1 188 ? -17.799 8.286 15.439 1.00 92.06 188 SER A N 1
ATOM 1442 C CA . SER A 1 188 ? -18.644 9.295 14.782 1.00 92.06 188 SER A CA 1
ATOM 1443 C C . SER A 1 188 ? -20.092 8.824 14.785 1.00 92.06 188 SER A C 1
ATOM 1445 O O . SER A 1 188 ? -20.351 7.655 14.514 1.00 92.06 188 SER A O 1
ATOM 1447 N N . ASP A 1 189 ? -21.033 9.717 15.091 1.00 82.25 189 ASP A N 1
ATOM 1448 C CA . ASP A 1 189 ? -22.479 9.455 14.985 1.00 82.25 189 ASP A CA 1
ATOM 1449 C C . ASP A 1 189 ? -22.926 8.142 15.653 1.00 82.25 189 ASP A C 1
ATOM 1451 O O . ASP A 1 189 ? -23.698 7.360 15.103 1.00 82.25 189 ASP A O 1
ATOM 1455 N N . SER A 1 190 ? -22.400 7.888 16.856 1.00 90.19 190 SER A N 1
ATOM 1456 C CA . SER A 1 190 ? -22.688 6.691 17.660 1.00 90.19 190 SER A CA 1
ATOM 1457 C C . SER A 1 190 ? -22.207 5.358 17.070 1.00 90.19 190 SER A C 1
ATOM 1459 O O . SER A 1 190 ? -22.598 4.311 17.578 1.00 90.19 190 SER A O 1
ATOM 1461 N N . GLN A 1 191 ? -21.314 5.369 16.078 1.00 96.25 191 GLN A N 1
ATOM 1462 C CA . GLN A 1 191 ? -20.625 4.175 15.583 1.00 96.25 191 GLN A CA 1
ATOM 1463 C C . GLN A 1 191 ? -19.113 4.379 15.488 1.00 96.25 191 GLN A C 1
ATOM 1465 O O . GLN A 1 191 ? -18.602 5.491 15.352 1.00 96.25 191 GLN A O 1
ATOM 1470 N N . LEU A 1 192 ? -18.374 3.278 15.562 1.00 97.44 192 LEU A N 1
ATOM 1471 C CA . LEU A 1 192 ? -16.941 3.270 15.309 1.00 97.44 192 LEU A CA 1
ATOM 1472 C C . LEU A 1 192 ? -16.713 3.103 13.810 1.00 97.44 192 LEU A C 1
ATOM 1474 O O . LEU A 1 192 ? -17.035 2.064 13.242 1.00 97.44 192 LEU A O 1
ATOM 1478 N N . GLN A 1 193 ? -16.146 4.117 13.172 1.00 97.56 193 GLN A N 1
ATOM 1479 C CA . GLN A 1 193 ? -15.736 4.083 11.776 1.00 97.56 193 GLN A CA 1
ATOM 1480 C C . GLN A 1 193 ? -14.280 3.647 11.677 1.00 97.56 193 GLN A C 1
ATOM 1482 O O . GLN A 1 193 ? -13.402 4.231 12.315 1.00 97.56 193 GLN A O 1
ATOM 1487 N N . VAL A 1 194 ? -14.023 2.641 10.848 1.00 97.62 194 VAL A N 1
ATOM 1488 C CA . VAL A 1 194 ? -12.679 2.180 10.511 1.00 97.62 194 VAL A CA 1
ATOM 1489 C C . VAL A 1 194 ? -12.287 2.771 9.165 1.00 97.62 194 VAL A C 1
ATOM 1491 O O . VAL A 1 194 ? -12.964 2.562 8.157 1.00 97.62 194 VAL A O 1
ATOM 1494 N N . ILE A 1 195 ? -11.175 3.494 9.145 1.00 96.88 195 ILE A N 1
ATOM 1495 C CA . ILE A 1 195 ? -10.580 4.092 7.948 1.00 96.88 195 ILE A CA 1
ATOM 1496 C C . ILE A 1 195 ? -9.133 3.611 7.797 1.00 96.88 195 ILE A C 1
ATOM 1498 O O . ILE A 1 195 ? -8.486 3.230 8.780 1.00 96.88 195 ILE A O 1
ATOM 1502 N N . ASP A 1 196 ? -8.608 3.620 6.573 1.00 96.81 196 ASP A N 1
ATOM 1503 C CA . ASP A 1 196 ? -7.185 3.355 6.347 1.00 96.81 196 ASP A CA 1
ATOM 1504 C C . ASP A 1 196 ? -6.316 4.381 7.112 1.00 96.81 196 ASP A C 1
ATOM 1506 O O . ASP A 1 196 ? -6.640 5.563 7.224 1.00 96.81 196 ASP A O 1
ATOM 1510 N N . GLY A 1 197 ? -5.203 3.936 7.690 1.00 95.12 197 GLY A N 1
ATOM 1511 C CA . GLY A 1 197 ? -4.196 4.813 8.290 1.00 95.12 197 GLY A CA 1
ATOM 1512 C C . GLY A 1 197 ? -3.167 5.299 7.265 1.00 95.12 197 GLY A C 1
ATOM 1513 O O . GLY A 1 197 ? -3.237 4.964 6.085 1.00 95.12 197 GLY A O 1
ATOM 1514 N N . GLY A 1 198 ? -2.168 6.052 7.729 1.00 93.38 198 GLY A N 1
ATOM 1515 C CA . GLY A 1 198 ? -1.103 6.571 6.865 1.00 93.38 198 GLY A CA 1
ATOM 1516 C C . GLY A 1 198 ? -1.557 7.745 5.998 1.00 93.38 198 GLY A C 1
ATOM 1517 O O . GLY A 1 198 ? -2.420 8.522 6.404 1.00 93.38 198 GLY A O 1
ATOM 1518 N N . GLU A 1 199 ? -0.950 7.886 4.824 1.00 94.19 199 GLU A N 1
ATOM 1519 C CA . GLU A 1 199 ? -1.230 8.963 3.871 1.00 94.19 199 GLU A CA 1
ATOM 1520 C C . GLU A 1 199 ? -1.861 8.400 2.592 1.00 94.19 199 GLU A C 1
ATOM 1522 O O . GLU A 1 199 ? -1.327 7.452 2.013 1.00 94.19 199 GLU A O 1
ATOM 1527 N N . SER A 1 200 ? -2.973 8.985 2.142 1.00 95.56 200 SER A N 1
ATOM 1528 C CA . SER A 1 200 ? -3.613 8.638 0.868 1.00 95.56 200 SER A CA 1
ATOM 1529 C C . SER A 1 200 ? -3.056 9.453 -0.298 1.00 95.56 200 SER A C 1
ATOM 1531 O O . SER A 1 200 ? -2.712 10.633 -0.161 1.00 95.56 200 SER A O 1
ATOM 1533 N N . TYR A 1 201 ? -2.974 8.810 -1.458 1.00 95.38 201 TYR A N 1
ATOM 1534 C CA . TYR A 1 201 ? -2.485 9.377 -2.704 1.00 95.38 201 TYR A CA 1
ATOM 1535 C C . TYR A 1 201 ? -3.367 8.972 -3.883 1.00 95.38 201 TYR A C 1
ATOM 1537 O O . TYR A 1 201 ? -4.022 7.932 -3.886 1.00 95.38 201 TYR A O 1
ATOM 1545 N N . GLN A 1 202 ? -3.269 9.763 -4.943 1.00 94.88 202 GLN A N 1
ATOM 1546 C CA . GLN A 1 202 ? -3.814 9.467 -6.261 1.00 94.88 202 GLN A CA 1
ATOM 1547 C C . GLN A 1 202 ? -2.760 9.730 -7.337 1.00 94.88 202 GLN A C 1
ATOM 1549 O O . GLN A 1 202 ? -1.825 10.507 -7.140 1.00 94.88 202 GLN A O 1
ATOM 1554 N N . LEU A 1 203 ? -2.906 9.100 -8.498 1.00 93.19 203 LEU A N 1
ATOM 1555 C CA . LEU A 1 203 ? -2.078 9.427 -9.658 1.00 93.19 203 LEU A CA 1
ATOM 1556 C C . LEU A 1 203 ? -2.525 10.754 -10.276 1.00 93.19 203 LEU A C 1
ATOM 1558 O O . LEU A 1 203 ? -3.721 11.031 -10.345 1.00 93.19 203 LEU A O 1
ATOM 1562 N N . GLN A 1 204 ? -1.587 11.544 -10.800 1.00 90.62 204 GLN A N 1
ATOM 1563 C CA . GLN A 1 204 ? -1.908 12.809 -11.468 1.00 90.62 204 GLN A CA 1
ATOM 1564 C C . GLN A 1 204 ? -2.825 12.614 -12.682 1.00 90.62 204 GLN A C 1
ATOM 1566 O O . GLN A 1 204 ? -3.709 13.430 -12.928 1.00 90.62 204 GLN A O 1
ATOM 1571 N N . ASN A 1 205 ? -2.639 11.531 -13.440 1.00 87.94 205 ASN A N 1
ATOM 1572 C CA . ASN A 1 205 ? -3.516 11.199 -14.567 1.00 87.94 205 ASN A CA 1
ATOM 1573 C C . ASN A 1 205 ? -4.876 10.605 -14.149 1.00 87.94 205 ASN A C 1
ATOM 1575 O O . ASN A 1 205 ? -5.644 10.239 -15.033 1.00 87.94 205 ASN A O 1
ATOM 1579 N N . TYR A 1 206 ? -5.133 10.512 -12.841 1.00 84.50 206 TYR A N 1
ATOM 1580 C CA . TYR A 1 206 ? -6.299 9.933 -12.188 1.00 84.50 206 TYR A CA 1
ATOM 1581 C C . TYR A 1 206 ? -6.612 8.487 -12.605 1.00 84.50 206 TYR A C 1
ATOM 1583 O O . TYR A 1 206 ? -6.918 8.165 -13.752 1.00 84.50 206 TYR A O 1
ATOM 1591 N N . GLN A 1 207 ? -6.558 7.586 -11.631 1.00 88.69 207 GLN A N 1
ATOM 1592 C CA . GLN A 1 207 ? -6.993 6.199 -11.758 1.00 88.69 207 GLN A CA 1
ATOM 1593 C C . GLN A 1 207 ? -7.808 5.857 -10.515 1.00 88.69 207 GLN A C 1
ATOM 1595 O O . GLN A 1 207 ? -7.486 6.344 -9.432 1.00 88.69 207 GLN A O 1
ATOM 1600 N N . PHE A 1 208 ? -8.824 5.002 -10.649 1.00 89.12 208 PHE A N 1
ATOM 1601 C CA . PHE A 1 208 ? -9.648 4.538 -9.525 1.00 89.12 208 PHE A CA 1
ATOM 1602 C C . PHE A 1 208 ? -8.898 3.503 -8.674 1.00 89.12 208 PHE A C 1
ATOM 1604 O O . PHE A 1 208 ? -9.296 2.344 -8.558 1.00 89.12 208 PHE A O 1
ATOM 1611 N N . TRP A 1 209 ? -7.746 3.900 -8.143 1.00 93.62 209 TRP A N 1
ATOM 1612 C CA . TRP A 1 209 ? -6.860 3.069 -7.341 1.00 93.62 209 TRP A CA 1
ATOM 1613 C C . TRP A 1 209 ? -6.803 3.619 -5.926 1.00 93.62 209 TRP A C 1
ATOM 1615 O O . TRP A 1 209 ? -6.751 4.828 -5.721 1.00 93.62 209 TRP A O 1
ATOM 1625 N N . LYS A 1 210 ? -6.732 2.722 -4.947 1.00 95.19 210 LYS A N 1
ATOM 1626 C CA . LYS A 1 210 ? -6.418 3.093 -3.572 1.00 95.19 210 LYS A CA 1
ATOM 1627 C C . LYS A 1 210 ? -4.905 3.064 -3.393 1.00 95.19 210 LYS A C 1
ATOM 1629 O O . LYS A 1 210 ? -4.330 1.977 -3.445 1.00 95.19 210 LYS A O 1
ATOM 1634 N N . ILE A 1 211 ? -4.268 4.214 -3.183 1.00 97.00 211 ILE A N 1
ATOM 1635 C CA . ILE A 1 211 ? -2.815 4.303 -2.977 1.00 97.00 211 ILE A CA 1
ATOM 1636 C C . ILE A 1 211 ? -2.548 4.849 -1.582 1.00 97.00 211 ILE A C 1
ATOM 1638 O O . ILE A 1 211 ? -2.946 5.961 -1.257 1.00 97.00 211 ILE A O 1
ATOM 1642 N N . LEU A 1 212 ? -1.872 4.055 -0.757 1.00 96.81 212 LEU A N 1
ATOM 1643 C CA . LEU A 1 212 ? -1.596 4.378 0.637 1.00 96.81 212 LEU A CA 1
ATOM 1644 C C . LEU A 1 212 ? -0.104 4.299 0.913 1.00 96.81 212 LEU A C 1
ATOM 1646 O O . LEU A 1 212 ? 0.566 3.360 0.477 1.00 96.81 212 LEU A O 1
ATOM 1650 N N . TYR A 1 213 ? 0.387 5.252 1.697 1.00 95.69 213 TYR A N 1
ATOM 1651 C CA . TYR A 1 213 ? 1.724 5.244 2.259 1.00 95.69 213 TYR A CA 1
ATOM 1652 C C . TYR A 1 213 ? 1.674 5.088 3.779 1.00 95.69 213 TYR A C 1
ATOM 1654 O O . TYR A 1 213 ? 1.207 5.964 4.510 1.00 95.69 213 TYR A O 1
ATOM 1662 N N . TYR A 1 214 ? 2.188 3.964 4.272 1.00 95.00 214 TYR A N 1
ATOM 1663 C CA . TYR A 1 214 ? 2.360 3.689 5.692 1.00 95.00 214 TYR A CA 1
ATOM 1664 C C . TYR A 1 214 ? 3.791 4.047 6.104 1.00 95.00 214 TYR A C 1
ATOM 1666 O O . TYR A 1 214 ? 4.683 3.196 6.080 1.00 95.00 214 TYR A O 1
ATOM 1674 N N . GLN A 1 215 ? 4.005 5.308 6.492 1.00 91.81 215 GLN A N 1
ATOM 1675 C CA . GLN A 1 215 ? 5.329 5.837 6.847 1.00 91.81 215 GLN A CA 1
ATOM 1676 C C . GLN A 1 215 ? 6.037 5.015 7.937 1.00 91.81 215 GLN A C 1
ATOM 1678 O O . GLN A 1 215 ? 7.234 4.781 7.842 1.00 91.81 215 GLN A O 1
ATOM 1683 N N . GLU A 1 216 ? 5.309 4.519 8.942 1.00 91.00 216 GLU A N 1
ATOM 1684 C CA . GLU A 1 216 ? 5.887 3.705 10.029 1.00 91.00 216 GLU A CA 1
ATOM 1685 C C . GLU A 1 216 ? 6.607 2.445 9.530 1.00 91.00 216 GLU A C 1
ATOM 1687 O O . GLU A 1 216 ? 7.565 1.987 10.148 1.00 91.00 216 GLU A O 1
ATOM 1692 N N . PHE A 1 217 ? 6.175 1.917 8.386 1.00 93.19 217 PHE A N 1
ATOM 1693 C CA . PHE A 1 217 ? 6.758 0.737 7.764 1.00 93.19 217 PHE A CA 1
ATOM 1694 C C . PHE A 1 217 ? 7.516 1.066 6.477 1.00 93.19 217 PHE A C 1
ATOM 1696 O O . PHE A 1 217 ? 7.939 0.134 5.799 1.00 93.19 217 PHE A O 1
ATOM 1703 N N . GLU A 1 218 ? 7.645 2.344 6.096 1.00 92.50 218 GLU A N 1
ATOM 1704 C CA . GLU A 1 218 ? 8.160 2.771 4.783 1.00 92.50 218 GLU A CA 1
ATOM 1705 C C . GLU A 1 218 ? 7.563 1.907 3.649 1.00 92.50 218 GLU A C 1
ATOM 1707 O O . GLU A 1 218 ? 8.265 1.342 2.802 1.00 92.50 218 GLU A O 1
ATOM 1712 N N . ARG A 1 219 ? 6.237 1.714 3.706 1.00 94.44 219 ARG A N 1
ATOM 1713 C CA . ARG A 1 219 ? 5.496 0.800 2.832 1.00 94.44 219 ARG A CA 1
ATOM 1714 C C . ARG A 1 219 ? 4.447 1.541 2.029 1.00 94.44 219 ARG A C 1
ATOM 1716 O O . ARG A 1 219 ? 3.624 2.260 2.586 1.00 94.44 219 ARG A O 1
ATOM 1723 N N . TRP A 1 220 ? 4.397 1.239 0.744 1.00 96.31 220 TRP A N 1
ATOM 1724 C CA . TRP A 1 220 ? 3.312 1.624 -0.140 1.00 96.31 220 TRP A CA 1
ATOM 1725 C C . TRP A 1 220 ? 2.396 0.443 -0.430 1.00 96.31 220 TRP A C 1
ATOM 1727 O O . TRP A 1 220 ? 2.869 -0.663 -0.702 1.00 96.31 220 TRP A O 1
ATOM 1737 N N . LEU A 1 221 ? 1.092 0.695 -0.422 1.00 95.88 221 LEU A N 1
ATOM 1738 C CA . LEU A 1 221 ? 0.058 -0.234 -0.856 1.00 95.88 221 LEU A CA 1
ATOM 1739 C C . LEU A 1 221 ? -0.728 0.406 -2.000 1.00 95.88 221 LEU A C 1
ATOM 1741 O O . LEU A 1 221 ? -1.304 1.474 -1.824 1.00 95.88 221 LEU A O 1
ATOM 1745 N N . ILE A 1 222 ? -0.780 -0.264 -3.150 1.00 95.19 222 ILE A N 1
ATOM 1746 C CA . ILE A 1 222 ? -1.653 0.107 -4.269 1.00 95.19 222 ILE A CA 1
ATOM 1747 C C . ILE A 1 222 ? -2.682 -0.998 -4.453 1.00 95.19 222 ILE A C 1
ATOM 1749 O O . ILE A 1 222 ? -2.310 -2.125 -4.764 1.00 95.19 222 ILE A O 1
ATOM 1753 N N . VAL A 1 223 ? -3.965 -0.678 -4.318 1.00 92.88 223 VAL A N 1
ATOM 1754 C CA . VAL A 1 223 ? -5.065 -1.558 -4.727 1.00 92.88 223 VAL A CA 1
ATOM 1755 C C . VAL A 1 223 ? -5.644 -0.995 -6.015 1.00 92.88 223 VAL A C 1
ATOM 1757 O O . VAL A 1 223 ? -6.216 0.097 -6.014 1.00 92.88 223 VAL A O 1
ATOM 1760 N N . LYS A 1 224 ? -5.450 -1.714 -7.123 1.00 89.81 224 LYS A N 1
ATOM 1761 C CA . LYS A 1 224 ? -6.002 -1.332 -8.429 1.00 89.81 224 LYS A CA 1
ATOM 1762 C C . LYS A 1 224 ? -7.515 -1.593 -8.448 1.00 89.81 224 LYS A C 1
ATOM 1764 O O . LYS A 1 224 ? -8.038 -2.310 -7.598 1.00 89.81 224 LYS A O 1
ATOM 1769 N N . GLU A 1 225 ? -8.210 -1.057 -9.445 1.00 87.56 225 GLU A N 1
ATOM 1770 C CA . GLU A 1 225 ? -9.668 -1.212 -9.620 1.00 87.56 225 GLU A CA 1
ATOM 1771 C C . GLU A 1 225 ? -10.141 -2.678 -9.665 1.00 87.56 225 GLU A C 1
ATOM 1773 O O . GLU A 1 225 ? -11.252 -2.993 -9.253 1.00 87.56 225 GLU A O 1
ATOM 1778 N N . SER A 1 226 ? -9.272 -3.594 -10.104 1.00 83.75 226 SER A N 1
ATOM 1779 C CA . SER A 1 226 ? -9.528 -5.038 -10.123 1.00 83.75 226 SER A CA 1
ATOM 1780 C C . SER A 1 226 ? -9.476 -5.701 -8.741 1.00 83.75 226 SER A C 1
ATOM 1782 O O . SER A 1 226 ? -9.705 -6.902 -8.632 1.00 83.75 226 SER A O 1
ATOM 1784 N N . GLY A 1 227 ? -9.109 -4.962 -7.692 1.00 82.06 227 GLY A N 1
ATOM 1785 C CA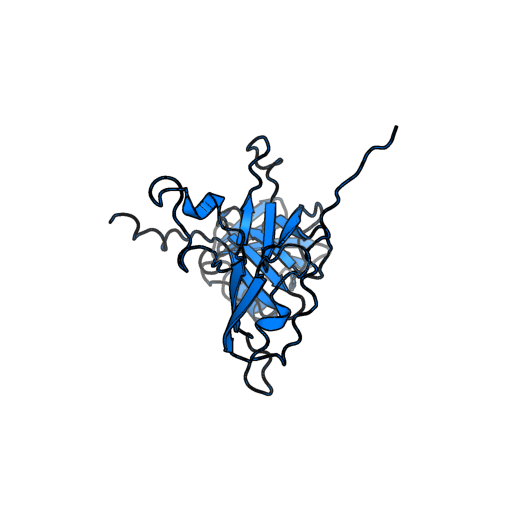 . GLY A 1 227 ? -8.842 -5.490 -6.352 1.00 82.06 227 GLY A CA 1
ATOM 1786 C C . GLY A 1 227 ? -7.432 -6.063 -6.177 1.00 82.06 227 GLY A C 1
ATOM 1787 O O . GLY A 1 227 ? -7.028 -6.373 -5.054 1.00 82.06 227 GLY A O 1
ATOM 1788 N N . VAL A 1 228 ? -6.641 -6.165 -7.253 1.00 83.19 228 VAL A N 1
ATOM 1789 C CA . VAL A 1 228 ? -5.249 -6.621 -7.166 1.00 83.19 228 VAL A CA 1
ATOM 1790 C C . VAL A 1 228 ? -4.425 -5.618 -6.363 1.00 83.19 228 VAL A C 1
ATOM 1792 O O . VAL A 1 228 ? -4.404 -4.421 -6.658 1.00 83.19 228 VAL A O 1
ATOM 1795 N N . SER A 1 229 ? -3.726 -6.136 -5.356 1.00 88.88 229 SER A N 1
ATOM 1796 C CA . SER A 1 229 ? -2.908 -5.351 -4.437 1.00 88.88 229 SER A CA 1
ATOM 1797 C C . SER A 1 229 ? -1.419 -5.505 -4.741 1.00 88.88 229 SER A C 1
ATOM 1799 O O . SER A 1 229 ? -0.912 -6.619 -4.861 1.00 88.88 229 SER A O 1
ATOM 1801 N N . TYR A 1 230 ? -0.712 -4.383 -4.803 1.00 89.50 230 TYR A N 1
ATOM 1802 C CA . TYR A 1 230 ? 0.736 -4.290 -4.948 1.00 89.50 230 TYR A CA 1
ATOM 1803 C C . TYR A 1 230 ? 1.323 -3.666 -3.690 1.00 89.50 230 TYR A C 1
ATOM 1805 O O . TYR A 1 230 ? 0.765 -2.718 -3.137 1.00 89.50 230 TYR A O 1
ATOM 1813 N N . SER A 1 231 ? 2.461 -4.191 -3.250 1.00 91.25 231 SER A N 1
ATOM 1814 C CA . SER A 1 231 ? 3.194 -3.682 -2.096 1.00 91.25 231 SER A CA 1
ATOM 1815 C C . SER A 1 231 ? 4.597 -3.286 -2.530 1.00 91.25 231 SER A C 1
ATOM 1817 O O . SER A 1 231 ? 5.295 -4.096 -3.137 1.00 91.25 231 SER A O 1
ATOM 1819 N N . PHE A 1 232 ? 5.017 -2.070 -2.187 1.00 91.81 232 PHE A N 1
ATOM 1820 C CA . PHE A 1 232 ? 6.372 -1.573 -2.439 1.00 91.81 232 PHE A CA 1
ATOM 1821 C C . PHE A 1 232 ? 7.007 -1.117 -1.126 1.00 91.81 232 PHE A C 1
ATOM 1823 O O . PHE A 1 232 ? 6.322 -0.571 -0.262 1.00 91.81 232 PHE A O 1
ATOM 1830 N N . GLY A 1 233 ? 8.311 -1.341 -0.969 1.00 90.31 233 GLY A N 1
ATOM 1831 C CA . GLY A 1 233 ? 8.983 -1.119 0.312 1.00 90.31 233 GLY A CA 1
ATOM 1832 C C . GLY A 1 233 ? 8.498 -2.095 1.388 1.00 90.31 233 GLY A C 1
ATOM 1833 O O . GLY A 1 233 ? 8.186 -3.250 1.088 1.00 90.31 233 GLY A O 1
ATOM 1834 N N . GLY A 1 234 ? 8.425 -1.626 2.632 1.00 87.88 234 GLY A N 1
ATOM 1835 C CA . GLY A 1 234 ? 8.090 -2.451 3.790 1.00 87.88 234 GLY A CA 1
ATOM 1836 C C . GLY A 1 234 ? 9.310 -2.803 4.631 1.00 87.88 234 GLY A C 1
ATOM 1837 O O . GLY A 1 234 ? 10.155 -3.610 4.246 1.00 87.88 234 GLY A O 1
ATOM 1838 N N . TYR A 1 235 ? 9.363 -2.216 5.818 1.00 79.69 235 TYR A N 1
ATOM 1839 C CA . TYR A 1 235 ? 10.302 -2.529 6.877 1.00 79.69 235 TYR A CA 1
ATOM 1840 C C . TYR A 1 235 ? 9.571 -3.297 7.976 1.00 79.69 235 TYR A C 1
ATOM 1842 O O . TYR A 1 235 ? 8.647 -2.783 8.602 1.00 79.69 235 TYR A O 1
ATOM 1850 N N . ASN A 1 236 ? 10.020 -4.519 8.248 1.00 69.19 236 ASN A N 1
ATOM 1851 C CA . ASN A 1 236 ? 9.710 -5.215 9.487 1.00 69.19 236 ASN A CA 1
ATOM 1852 C C . ASN A 1 236 ? 11.005 -5.329 10.310 1.00 69.19 236 ASN A C 1
ATOM 1854 O O . ASN A 1 236 ? 12.069 -5.635 9.760 1.00 69.19 236 ASN A O 1
ATOM 1858 N N . ALA A 1 237 ? 10.934 -5.131 11.629 1.00 57.31 237 ALA A N 1
ATOM 1859 C CA . ALA A 1 237 ? 12.071 -5.352 12.529 1.00 57.31 237 ALA A CA 1
ATOM 1860 C C . ALA A 1 237 ? 12.673 -6.769 12.373 1.00 57.31 237 ALA A C 1
ATOM 1862 O O . ALA A 1 237 ? 13.868 -6.971 12.586 1.00 57.31 237 ALA A O 1
ATOM 1863 N N . ASN A 1 238 ? 11.873 -7.740 11.918 1.00 50.22 238 ASN A N 1
ATOM 1864 C CA . ASN A 1 238 ? 12.308 -9.116 11.678 1.00 50.22 238 ASN A CA 1
ATOM 1865 C C . ASN A 1 238 ? 12.947 -9.368 10.296 1.00 50.22 238 ASN A C 1
ATOM 1867 O O . ASN A 1 238 ? 13.659 -10.358 10.144 1.00 50.22 238 ASN A O 1
ATOM 1871 N N . THR A 1 239 ? 12.751 -8.503 9.291 1.00 50.38 239 THR A N 1
ATOM 1872 C CA . THR A 1 239 ? 13.279 -8.728 7.924 1.00 50.38 239 THR A CA 1
ATOM 1873 C C . THR A 1 239 ? 14.738 -8.300 7.735 1.00 50.38 239 THR A C 1
ATOM 1875 O O . THR A 1 239 ? 15.374 -8.732 6.779 1.00 50.38 239 THR A O 1
ATOM 1878 N N . ASN A 1 240 ? 15.309 -7.503 8.646 1.00 46.28 240 ASN A N 1
ATOM 1879 C CA . ASN A 1 240 ? 16.675 -6.968 8.514 1.00 46.28 240 ASN A CA 1
ATOM 1880 C C . ASN A 1 240 ? 17.750 -7.675 9.358 1.00 46.28 240 ASN A C 1
ATOM 1882 O O . ASN A 1 240 ? 18.865 -7.170 9.459 1.00 46.28 240 ASN A O 1
ATOM 1886 N N . LYS A 1 241 ? 17.491 -8.873 9.901 1.00 42.16 241 LYS A N 1
ATOM 1887 C CA . LYS A 1 241 ? 18.563 -9.662 10.546 1.00 42.16 241 LYS A CA 1
ATOM 1888 C C . LYS A 1 241 ? 19.653 -10.154 9.573 1.00 42.16 241 LYS A C 1
ATOM 1890 O O . LYS A 1 241 ? 20.713 -10.549 10.039 1.00 42.16 241 LYS A O 1
ATOM 1895 N N . ASN A 1 242 ? 19.445 -10.057 8.254 1.00 35.25 242 ASN A N 1
ATOM 1896 C CA . ASN A 1 242 ? 20.384 -10.542 7.230 1.00 35.25 242 ASN A CA 1
ATOM 1897 C C . ASN A 1 242 ? 21.018 -9.415 6.389 1.00 35.25 242 ASN A C 1
ATOM 1899 O O . ASN A 1 242 ? 21.113 -9.528 5.169 1.00 35.25 242 ASN A O 1
ATOM 1903 N N . LYS A 1 243 ? 21.459 -8.320 7.015 1.00 36.03 243 LYS A N 1
ATOM 1904 C CA . LYS A 1 243 ? 22.394 -7.369 6.384 1.00 36.03 243 LYS A CA 1
ATOM 1905 C C . LYS A 1 243 ? 23.650 -7.204 7.230 1.00 36.03 243 LYS A C 1
ATOM 1907 O O . LYS A 1 243 ? 23.940 -6.118 7.704 1.00 36.03 243 LYS A O 1
ATOM 1912 N N . ASN A 1 244 ? 24.353 -8.314 7.424 1.00 35.34 244 ASN A N 1
ATOM 1913 C CA . ASN A 1 244 ? 25.786 -8.357 7.700 1.00 35.34 244 ASN A CA 1
ATOM 1914 C C . ASN A 1 244 ? 26.325 -9.591 6.968 1.00 35.34 244 ASN A C 1
ATOM 1916 O O . ASN A 1 244 ? 26.139 -10.718 7.428 1.00 35.34 244 ASN A O 1
ATOM 1920 N N . GLY A 1 245 ? 26.913 -9.354 5.800 1.00 34.84 245 GLY A N 1
ATOM 1921 C CA . GLY A 1 245 ? 27.550 -10.332 4.926 1.00 34.84 245 GLY A CA 1
ATOM 1922 C C . GLY A 1 245 ? 28.235 -9.596 3.795 1.00 34.84 245 GLY A C 1
ATOM 1923 O O . GLY A 1 245 ? 27.491 -8.955 3.022 1.00 34.84 245 GLY A O 1
#